Protein AF-A0A4V0YF16-F1 (afdb_monomer)

InterPro domains:
  IPR009845 Protein of unknown function DUF1405 [PF07187] (63-233)
  IPR009845 Protein of unknown function DUF1405 [PTHR40042] (44-236)

Nearest PDB structures (foldseek):
  3ja6-assembly1_I  TM=1.791E-01  e=1.188E+00  Escherichia coli
  3zx6-assembly1_A  TM=1.739E-01  e=5.370E+00  Archaeoglobus fulgidus DSM 4304

pLDDT: mean 89.91, std 16.44, range [30.81, 98.88]

Organism: NCBI:txid2509456

Structure (mmCIF, N/CA/C/O backbone):
data_AF-A0A4V0YF16-F1
#
_entry.id   AF-A0A4V0YF16-F1
#
loop_
_atom_site.group_PDB
_atom_site.id
_atom_site.type_symbol
_atom_site.label_atom_id
_atom_site.label_alt_id
_atom_site.label_comp_id
_atom_site.label_asym_id
_atom_site.label_entity_id
_atom_site.label_seq_id
_atom_site.pdbx_PDB_ins_code
_atom_site.Cartn_x
_atom_site.Cartn_y
_atom_site.Cartn_z
_atom_site.occupancy
_atom_site.B_iso_or_equiv
_atom_site.auth_seq_id
_atom_site.auth_comp_id
_atom_site.auth_asym_id
_atom_site.auth_atom_id
_atom_site.pdbx_PDB_model_num
ATOM 1 N N . MET A 1 1 ? 2.565 -30.567 -91.076 1.00 46.09 1 MET A N 1
ATOM 2 C CA . MET A 1 1 ? 2.795 -30.288 -89.642 1.00 46.09 1 MET A CA 1
ATOM 3 C C . MET A 1 1 ? 1.506 -29.714 -89.074 1.00 46.09 1 MET A C 1
ATOM 5 O O . MET A 1 1 ? 1.202 -28.557 -89.318 1.00 46.09 1 MET A O 1
ATOM 9 N N . LEU A 1 2 ? 0.699 -30.595 -88.478 1.00 34.78 2 LEU A N 1
ATOM 10 C CA . LEU A 1 2 ? -0.625 -30.357 -87.874 1.00 34.78 2 LEU A CA 1
ATOM 11 C C . LEU A 1 2 ? -0.470 -29.534 -86.573 1.00 34.78 2 LEU A C 1
ATOM 13 O O . LEU A 1 2 ? 0.485 -29.779 -85.845 1.00 34.78 2 LEU A O 1
ATOM 17 N N . ALA A 1 3 ? -1.198 -28.423 -86.378 1.00 35.38 3 ALA A N 1
ATOM 18 C CA . ALA A 1 3 ? -2.569 -28.298 -85.825 1.00 35.38 3 ALA A CA 1
ATOM 19 C C . ALA A 1 3 ? -2.656 -28.713 -84.336 1.00 35.38 3 ALA A C 1
ATOM 21 O O . ALA A 1 3 ? -2.127 -29.752 -83.975 1.00 35.38 3 ALA A O 1
ATOM 22 N N . GLY A 1 4 ? -3.298 -28.006 -83.401 1.00 30.81 4 GLY A N 1
ATOM 23 C CA . GLY A 1 4 ? -4.141 -26.806 -83.408 1.00 30.81 4 GLY A CA 1
ATOM 24 C C . GLY A 1 4 ? -4.345 -26.356 -81.945 1.00 30.81 4 GLY A C 1
ATOM 25 O O . GLY A 1 4 ? -4.239 -27.153 -81.020 1.00 30.81 4 GLY A O 1
ATOM 26 N N . PHE A 1 5 ? -4.425 -25.056 -81.665 1.00 43.34 5 PHE A N 1
ATOM 27 C CA . PHE A 1 5 ? -5.676 -24.368 -81.309 1.00 43.34 5 PHE A CA 1
ATOM 28 C C . PHE A 1 5 ? -6.840 -25.287 -80.892 1.00 43.34 5 PHE A C 1
ATOM 30 O O . PHE A 1 5 ? -7.536 -25.825 -81.747 1.00 43.34 5 PHE A O 1
ATOM 37 N N . ILE A 1 6 ? -7.123 -25.353 -79.585 1.00 37.78 6 ILE A N 1
ATOM 38 C CA . ILE A 1 6 ? -8.483 -25.548 -79.069 1.00 37.78 6 ILE A CA 1
ATOM 39 C C . ILE A 1 6 ? -8.713 -24.525 -77.956 1.00 37.78 6 ILE A C 1
ATOM 41 O O . ILE A 1 6 ? -8.083 -24.548 -76.902 1.00 37.78 6 ILE A O 1
ATOM 45 N N . ARG A 1 7 ? -9.632 -23.605 -78.241 1.00 42.47 7 ARG A N 1
ATOM 46 C CA . ARG A 1 7 ? -10.268 -22.682 -77.305 1.00 42.47 7 ARG A CA 1
ATOM 47 C C . ARG A 1 7 ? -11.633 -23.292 -76.970 1.00 42.47 7 ARG A C 1
ATOM 49 O O . ARG A 1 7 ? -12.400 -23.543 -77.891 1.00 42.47 7 ARG A O 1
ATOM 56 N N . CYS A 1 8 ? -11.925 -23.517 -75.692 1.00 34.88 8 CYS A N 1
ATOM 57 C CA . CYS A 1 8 ? -13.273 -23.678 -75.119 1.00 34.88 8 CYS A CA 1
ATOM 58 C C . CYS A 1 8 ? -13.080 -23.645 -73.585 1.00 34.88 8 CYS A C 1
ATOM 60 O O . CYS A 1 8 ? -12.335 -24.467 -73.075 1.00 34.88 8 CYS A O 1
ATOM 62 N N . GLY A 1 9 ? -13.555 -22.709 -72.763 1.00 43.50 9 GLY A N 1
ATOM 63 C CA . GLY A 1 9 ? -14.703 -21.822 -72.890 1.00 43.50 9 GLY A CA 1
ATOM 64 C C . GLY A 1 9 ? -15.903 -22.371 -72.113 1.00 43.50 9 GLY A C 1
ATOM 65 O O . GLY A 1 9 ? -16.849 -22.781 -72.759 1.00 43.50 9 GLY A O 1
ATOM 66 N N . ALA A 1 10 ? -15.860 -22.408 -70.771 1.00 39.44 10 ALA A N 1
ATOM 67 C CA . ALA A 1 10 ? -17.028 -22.370 -69.865 1.00 39.44 10 ALA A CA 1
ATOM 68 C C . ALA A 1 10 ? -16.584 -22.588 -68.406 1.00 39.44 10 ALA A C 1
ATOM 70 O O . ALA A 1 10 ? -15.911 -23.566 -68.102 1.00 39.44 10 ALA A O 1
ATOM 71 N N . GLY A 1 11 ? -16.973 -21.688 -67.501 1.00 40.44 11 GLY A N 1
ATOM 72 C CA . GLY A 1 11 ? -16.667 -21.798 -66.067 1.00 40.44 11 GLY A CA 1
ATOM 73 C C . GLY A 1 11 ? -16.453 -20.472 -65.337 1.00 40.44 11 GLY A C 1
ATOM 74 O O . GLY A 1 11 ? -15.958 -20.467 -64.216 1.00 40.44 11 GLY A O 1
ATOM 75 N N . HIS A 1 12 ? -16.836 -19.345 -65.945 1.00 45.81 12 HIS A N 1
ATOM 76 C CA . HIS A 1 12 ? -16.757 -17.985 -65.395 1.00 45.81 12 HIS A CA 1
ATOM 77 C C . HIS A 1 12 ? -17.788 -17.736 -64.264 1.00 45.81 12 HIS A C 1
ATOM 79 O O . HIS A 1 12 ? -18.494 -16.732 -64.245 1.00 45.81 12 HIS A O 1
ATOM 85 N N . GLN A 1 13 ? -17.909 -18.686 -63.334 1.00 47.47 13 GLN A N 1
ATOM 86 C CA . GLN A 1 13 ? -18.794 -18.623 -62.167 1.00 47.47 13 GLN A CA 1
ATOM 87 C C . GLN A 1 13 ? -18.239 -19.360 -60.934 1.00 47.47 13 GLN A C 1
ATOM 89 O O . GLN A 1 13 ? -18.690 -19.077 -59.826 1.00 47.47 13 GLN A O 1
ATOM 94 N N . LEU A 1 14 ? -17.257 -20.260 -61.094 1.00 48.25 14 LEU A N 1
ATOM 95 C CA . LEU A 1 14 ? -16.637 -20.982 -59.971 1.00 48.25 14 LEU A CA 1
ATOM 96 C C . LEU A 1 14 ? -15.534 -20.173 -59.271 1.00 48.25 14 LEU A C 1
ATOM 98 O O . LEU A 1 14 ? -15.302 -20.365 -58.083 1.00 48.25 14 LEU A O 1
ATOM 102 N N . ASP A 1 15 ? -14.924 -19.224 -59.979 1.00 53.62 15 ASP A N 1
ATOM 103 C CA . ASP A 1 15 ? -13.836 -18.386 -59.462 1.00 53.62 15 ASP A CA 1
ATOM 104 C C . ASP A 1 15 ? -14.354 -17.281 -58.529 1.00 53.62 15 ASP A C 1
ATOM 106 O O . ASP A 1 15 ? -13.915 -17.145 -57.395 1.00 53.62 15 ASP A O 1
ATOM 110 N N . LYS A 1 16 ? -15.436 -16.596 -58.925 1.00 49.28 16 LYS A N 1
ATOM 111 C CA . LYS A 1 16 ? -16.031 -15.510 -58.128 1.00 49.28 16 LYS A CA 1
ATOM 112 C C . LYS A 1 16 ? -16.511 -15.956 -56.750 1.00 49.28 16 LYS A C 1
ATOM 114 O O . LYS A 1 16 ? -16.494 -15.153 -55.831 1.00 49.28 16 LYS A O 1
ATOM 119 N N . ARG A 1 17 ? -16.960 -17.210 -56.591 1.00 54.84 17 ARG A N 1
ATOM 120 C CA . ARG A 1 17 ? -17.333 -17.745 -55.270 1.00 54.84 17 ARG A CA 1
ATOM 121 C C . ARG A 1 17 ? -16.107 -17.991 -54.396 1.00 54.84 17 ARG A C 1
ATOM 123 O O . ARG A 1 17 ? -16.175 -17.682 -53.219 1.00 54.84 17 ARG A O 1
ATOM 130 N N . ALA A 1 18 ? -15.015 -18.517 -54.946 1.00 55.22 18 ALA A N 1
ATOM 131 C CA . ALA A 1 18 ? -13.779 -18.728 -54.194 1.00 55.22 18 ALA A CA 1
ATOM 132 C C . ALA A 1 18 ? -13.104 -17.394 -53.835 1.00 55.22 18 ALA A C 1
ATOM 134 O O . ALA A 1 18 ? -12.662 -17.216 -52.709 1.00 55.22 18 ALA A O 1
ATOM 135 N N . GLU A 1 19 ? -13.106 -16.431 -54.755 1.00 57.50 19 GLU A N 1
ATOM 136 C CA . GLU A 1 19 ? -12.593 -15.076 -54.542 1.00 57.50 19 GLU A CA 1
ATOM 137 C C . GLU A 1 19 ? -13.450 -14.296 -53.527 1.00 57.50 19 GLU A C 1
ATOM 139 O O . GLU A 1 19 ? -12.915 -13.628 -52.644 1.00 57.50 19 GLU A O 1
ATOM 144 N N . PHE A 1 20 ? -14.781 -14.439 -53.586 1.00 55.41 20 PHE A N 1
ATOM 145 C CA . PHE A 1 20 ? -15.712 -13.867 -52.606 1.00 55.41 20 PHE A CA 1
ATOM 146 C C . PHE A 1 20 ? -15.570 -14.513 -51.222 1.00 55.41 20 PHE A C 1
ATOM 148 O O . PHE A 1 20 ? -15.535 -13.806 -50.227 1.00 55.41 20 PHE A O 1
ATOM 155 N N . VAL A 1 21 ? -15.408 -15.839 -51.145 1.00 62.22 21 VAL A N 1
ATOM 156 C CA . VAL A 1 21 ? -15.163 -16.546 -49.876 1.00 62.22 21 VAL A CA 1
ATOM 157 C C . VAL A 1 21 ? -13.796 -16.177 -49.295 1.00 62.22 21 VAL A C 1
ATOM 159 O O . VAL A 1 21 ? -13.710 -15.901 -48.107 1.00 62.22 21 VAL A O 1
ATOM 162 N N . CYS A 1 22 ? -12.739 -16.081 -50.109 1.00 58.03 22 CYS A N 1
ATOM 163 C CA . CYS A 1 22 ? -11.426 -15.612 -49.655 1.00 58.03 22 CYS A CA 1
ATOM 164 C C . CYS A 1 22 ? -11.469 -14.158 -49.170 1.00 58.03 22 CYS A C 1
ATOM 166 O O . CYS A 1 22 ? -10.826 -13.834 -48.177 1.00 58.03 22 CYS A O 1
ATOM 168 N N . THR A 1 23 ? -12.226 -13.282 -49.835 1.00 61.56 23 THR A N 1
ATOM 169 C CA . THR A 1 23 ? -12.367 -11.880 -49.413 1.00 61.56 23 THR A CA 1
ATOM 170 C C . THR A 1 23 ? -13.277 -11.723 -48.198 1.00 61.56 23 THR A C 1
ATOM 172 O O . THR A 1 23 ? -12.973 -10.897 -47.343 1.00 61.56 23 THR A O 1
ATOM 175 N N . GLU A 1 24 ? -14.336 -12.522 -48.045 1.00 60.31 24 GLU A N 1
ATOM 176 C CA . GLU A 1 24 ? -15.114 -12.592 -46.803 1.00 60.31 24 GLU A CA 1
ATOM 177 C C . GLU A 1 24 ? -14.281 -13.160 -45.655 1.00 60.31 24 GLU A C 1
ATOM 179 O O . GLU A 1 24 ? -14.279 -12.564 -44.589 1.00 60.31 24 GLU A O 1
ATOM 184 N N . GLU A 1 25 ? -13.514 -14.238 -45.845 1.00 59.41 25 GLU A N 1
ATOM 185 C CA . GLU A 1 25 ? -12.640 -14.781 -44.798 1.00 59.41 25 GLU A CA 1
ATOM 186 C C . GLU A 1 25 ? -11.493 -13.826 -44.440 1.00 59.41 25 GLU A C 1
ATOM 188 O O . GLU A 1 25 ? -11.164 -13.680 -43.261 1.00 59.41 25 GLU A O 1
ATOM 193 N N . GLU A 1 26 ? -10.907 -13.127 -45.416 1.00 59.75 26 GLU A N 1
ATOM 194 C CA . GLU A 1 26 ? -9.891 -12.098 -45.179 1.00 59.75 26 GLU A CA 1
ATOM 195 C C . GLU A 1 26 ? -10.483 -10.880 -44.455 1.00 59.75 26 GLU A C 1
ATOM 197 O O . GLU A 1 26 ? -9.859 -10.355 -43.529 1.00 59.75 26 GLU A O 1
ATOM 202 N N . ASN A 1 27 ? -11.694 -10.455 -44.819 1.00 57.84 27 ASN A N 1
ATOM 203 C CA . ASN A 1 27 ? -12.392 -9.366 -44.142 1.00 57.84 27 ASN A CA 1
ATOM 204 C C . ASN A 1 27 ? -12.859 -9.777 -42.742 1.00 57.84 27 ASN A C 1
ATOM 206 O O . ASN A 1 27 ? -12.653 -9.008 -41.814 1.00 57.84 27 ASN A O 1
ATOM 210 N N . LEU A 1 28 ? -13.341 -11.005 -42.531 1.00 56.69 28 LEU A N 1
ATOM 211 C CA . LEU A 1 28 ? -13.700 -11.544 -41.213 1.00 56.69 28 LEU A CA 1
ATOM 212 C C . LEU A 1 28 ? -12.456 -11.727 -40.319 1.00 56.69 28 LEU A C 1
ATOM 214 O O . LEU A 1 28 ? -12.511 -11.535 -39.104 1.00 56.69 28 LEU A O 1
ATOM 218 N N . SER A 1 29 ? -11.309 -12.063 -40.919 1.00 56.09 29 SER A N 1
ATOM 219 C CA . SER A 1 29 ? -9.974 -12.112 -40.297 1.00 56.09 29 SER A CA 1
ATOM 220 C C . SER A 1 29 ? -9.449 -10.722 -39.914 1.00 56.09 29 SER A C 1
ATOM 222 O O . SER A 1 29 ? -8.874 -10.547 -38.833 1.00 56.09 29 SER A O 1
ATOM 224 N N . LYS A 1 30 ? -9.658 -9.717 -40.773 1.00 55.78 30 LYS A N 1
ATOM 225 C CA . LYS A 1 30 ? -9.322 -8.309 -40.511 1.00 55.78 30 LYS A CA 1
ATOM 226 C C . LYS A 1 30 ? -10.261 -7.684 -39.477 1.00 55.78 30 LYS A C 1
ATOM 228 O O . LYS A 1 30 ? -9.789 -6.965 -38.601 1.00 55.78 30 LYS A O 1
ATOM 233 N N . GLU A 1 31 ? -11.545 -8.020 -39.508 1.00 54.09 31 GLU A N 1
ATOM 234 C CA . GLU A 1 31 ? -12.580 -7.534 -38.590 1.00 54.09 31 GLU A CA 1
ATOM 235 C C . GLU A 1 31 ? -12.446 -8.164 -37.192 1.00 54.09 31 GLU A C 1
ATOM 237 O O . GLU A 1 31 ? -12.539 -7.468 -36.181 1.00 54.09 31 GLU A O 1
ATOM 242 N N . LYS A 1 32 ? -12.026 -9.437 -37.095 1.00 54.03 32 LYS A N 1
ATOM 243 C CA . LYS A 1 32 ? -11.576 -10.046 -35.824 1.00 54.03 32 LYS A CA 1
ATOM 244 C C . LYS A 1 32 ? -10.339 -9.379 -35.210 1.00 54.03 32 LYS A C 1
ATOM 246 O O . LYS A 1 32 ? -10.012 -9.665 -34.059 1.00 54.03 32 LYS A O 1
ATOM 251 N N . ARG A 1 33 ? -9.645 -8.499 -35.940 1.00 58.88 33 ARG A N 1
ATOM 252 C CA . ARG A 1 33 ? -8.428 -7.800 -35.495 1.00 58.88 33 ARG A CA 1
ATOM 253 C C . ARG A 1 33 ? -8.679 -6.345 -35.074 1.00 58.88 33 ARG A C 1
ATOM 255 O O . ARG A 1 33 ? -7.724 -5.585 -34.949 1.00 58.88 33 ARG A O 1
ATOM 262 N N . ILE A 1 34 ? -9.936 -5.951 -34.852 1.00 67.06 34 ILE A N 1
ATOM 263 C CA . ILE A 1 34 ? -10.291 -4.590 -34.409 1.00 67.06 34 ILE A CA 1
ATOM 264 C C . ILE A 1 34 ? -9.992 -4.384 -32.916 1.00 67.06 34 ILE A C 1
ATOM 266 O O . ILE A 1 34 ? -9.641 -3.280 -32.503 1.00 67.06 34 ILE A O 1
ATOM 270 N N . LEU A 1 35 ? -10.065 -5.443 -32.103 1.00 73.69 35 LEU A N 1
ATOM 271 C CA . LEU A 1 35 ? -9.756 -5.376 -30.676 1.00 73.69 35 LEU A CA 1
ATOM 272 C C . LEU A 1 35 ? -8.444 -6.109 -30.366 1.00 73.69 35 LEU A C 1
ATOM 274 O O . LEU A 1 35 ? -8.255 -7.246 -30.810 1.00 73.69 35 LEU A O 1
ATOM 278 N N . PRO A 1 36 ? -7.526 -5.495 -29.596 1.00 78.62 36 PRO A N 1
ATOM 279 C CA . PRO A 1 36 ? -6.338 -6.194 -29.141 1.00 78.62 36 PRO A CA 1
ATOM 280 C C . PRO A 1 36 ? -6.742 -7.379 -28.244 1.00 78.62 36 PRO A C 1
ATOM 282 O O . PRO A 1 36 ? -7.716 -7.281 -27.493 1.00 78.62 36 PRO A O 1
ATOM 285 N N . PRO A 1 37 ? -6.004 -8.504 -28.277 1.00 86.56 37 PRO A N 1
ATOM 286 C CA . PRO A 1 37 ? -6.289 -9.630 -27.392 1.00 86.56 37 PRO A CA 1
ATOM 287 C C . PRO A 1 37 ? -6.138 -9.201 -25.927 1.00 86.56 37 PRO A C 1
ATOM 289 O O . PRO A 1 37 ? -5.307 -8.351 -25.621 1.00 86.56 37 PRO A O 1
ATOM 292 N N . ILE A 1 38 ? -6.860 -9.831 -24.992 1.00 83.56 38 ILE A N 1
ATOM 293 C CA . ILE A 1 38 ? -6.785 -9.507 -23.547 1.00 83.56 38 ILE A CA 1
ATOM 294 C C . ILE A 1 38 ? -5.335 -9.544 -23.022 1.00 83.56 38 ILE A C 1
ATOM 296 O O . ILE A 1 38 ? -4.937 -8.742 -22.177 1.00 83.56 38 ILE A O 1
ATOM 300 N N . SER A 1 39 ? -4.500 -10.421 -23.588 1.00 87.75 39 SER A N 1
ATOM 301 C CA . SER A 1 39 ? -3.069 -10.518 -23.280 1.00 87.75 39 SER A CA 1
ATOM 302 C C . SER A 1 39 ? -2.277 -9.231 -23.557 1.00 87.75 39 SER A C 1
ATOM 304 O O . SER A 1 39 ? -1.235 -9.013 -22.936 1.00 87.75 39 SER A O 1
ATOM 306 N N . TYR A 1 40 ? -2.769 -8.354 -24.437 1.00 87.44 40 TYR A N 1
ATOM 307 C CA . TYR A 1 40 ? -2.188 -7.042 -24.713 1.00 87.44 40 TYR A CA 1
ATOM 308 C C . TYR A 1 40 ? -2.201 -6.137 -23.477 1.00 87.44 40 TYR A C 1
ATOM 310 O O . TYR A 1 40 ? -1.174 -5.532 -23.165 1.00 87.44 40 TYR A O 1
ATOM 318 N N . PHE A 1 41 ? -3.303 -6.109 -22.720 1.00 87.31 41 PHE A N 1
ATOM 319 C CA . PHE A 1 41 ? -3.419 -5.310 -21.492 1.00 87.31 41 PHE A CA 1
ATOM 320 C C . PHE A 1 41 ? -2.503 -5.824 -20.369 1.00 87.31 41 PHE A C 1
ATOM 322 O O . PHE A 1 41 ? -2.079 -5.066 -19.504 1.00 87.31 41 PHE A O 1
ATOM 329 N N . TRP A 1 42 ? -2.099 -7.098 -20.432 1.00 90.06 42 TRP A N 1
ATOM 330 C CA . TRP A 1 42 ? -1.094 -7.690 -19.540 1.00 90.06 42 TRP A CA 1
ATOM 331 C C . TRP A 1 42 ? 0.348 -7.569 -20.052 1.00 90.06 42 TRP A C 1
ATOM 333 O O . TRP A 1 42 ? 1.299 -8.020 -19.388 1.00 90.06 42 TRP A O 1
ATOM 343 N N . SER A 1 43 ? 0.548 -6.981 -21.231 1.00 91.81 43 SER A N 1
ATOM 344 C CA . SER A 1 43 ? 1.859 -6.882 -21.858 1.00 91.81 43 SER A CA 1
ATOM 345 C C . SER A 1 43 ? 2.742 -5.837 -21.172 1.00 91.81 43 SER A C 1
ATOM 347 O O . SER A 1 43 ? 2.282 -4.839 -20.619 1.00 91.81 43 SER A O 1
ATOM 349 N N . ARG A 1 44 ? 4.062 -6.043 -21.251 1.00 92.62 44 ARG A N 1
ATOM 350 C CA . ARG A 1 44 ? 5.039 -5.044 -20.793 1.00 92.62 44 ARG A CA 1
ATOM 351 C C . ARG A 1 44 ? 4.907 -3.730 -21.571 1.00 92.62 44 ARG A C 1
ATOM 353 O O . ARG A 1 44 ? 5.149 -2.679 -20.994 1.00 92.62 44 ARG A O 1
ATOM 360 N N . HIS A 1 45 ? 4.553 -3.799 -22.856 1.00 92.25 45 HIS A N 1
ATOM 361 C CA . HIS A 1 45 ? 4.438 -2.622 -23.716 1.00 92.25 45 HIS A CA 1
ATOM 362 C C . HIS A 1 45 ? 3.292 -1.707 -23.277 1.00 92.25 45 HIS A C 1
ATOM 364 O O . HIS A 1 45 ? 3.486 -0.499 -23.203 1.00 92.25 45 HIS A O 1
ATOM 370 N N . PHE A 1 46 ? 2.144 -2.286 -22.918 1.00 94.44 46 PHE A N 1
ATOM 371 C CA . PHE A 1 46 ? 1.002 -1.533 -22.409 1.00 94.44 46 PHE A CA 1
ATOM 372 C C . PHE A 1 46 ? 1.274 -0.961 -21.009 1.00 94.44 46 PHE A C 1
ATOM 374 O O . PHE A 1 46 ? 1.195 0.246 -20.810 1.00 94.44 46 PHE A O 1
ATOM 381 N N . LEU A 1 47 ? 1.690 -1.798 -20.052 1.00 95.44 47 LEU A N 1
ATOM 382 C CA . LEU A 1 47 ? 1.827 -1.372 -18.650 1.00 95.44 47 LEU A CA 1
ATOM 383 C C . LEU A 1 47 ? 3.003 -0.428 -18.379 1.00 95.44 47 LEU A C 1
ATOM 385 O O . LEU A 1 47 ? 2.985 0.309 -17.397 1.00 95.44 47 LEU A O 1
ATOM 389 N N . LEU A 1 48 ? 4.040 -0.455 -19.219 1.00 96.12 48 LEU A N 1
ATOM 390 C CA . LEU A 1 48 ? 5.148 0.502 -19.146 1.00 96.12 48 LEU A CA 1
ATOM 391 C C . LEU A 1 48 ? 5.023 1.619 -20.189 1.00 96.12 48 LEU A C 1
ATOM 393 O O . LEU A 1 48 ? 5.974 2.377 -20.390 1.00 96.12 48 LEU A O 1
ATOM 397 N N . ASN A 1 49 ? 3.876 1.735 -20.866 1.00 96.44 49 ASN A N 1
ATOM 398 C CA . ASN A 1 49 ? 3.604 2.882 -21.717 1.00 96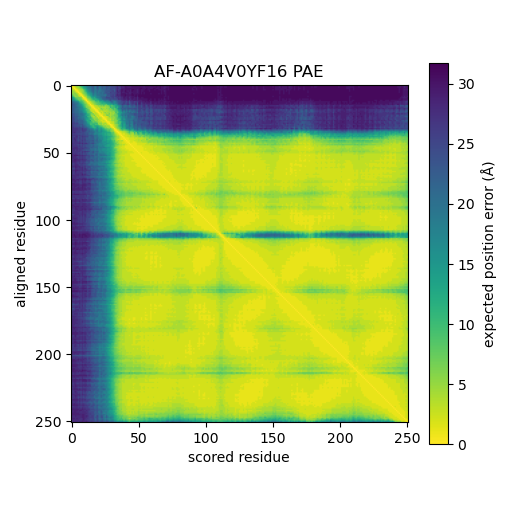.44 49 ASN A CA 1
ATOM 399 C C . ASN A 1 49 ? 3.610 4.158 -20.863 1.00 96.44 49 ASN A C 1
ATOM 401 O O . ASN A 1 49 ? 2.972 4.215 -19.814 1.00 96.44 49 ASN A O 1
ATOM 405 N N . ARG A 1 50 ? 4.317 5.200 -21.317 1.00 96.06 50 ARG A N 1
ATOM 406 C CA . ARG A 1 50 ? 4.482 6.439 -20.538 1.00 96.06 50 ARG A CA 1
ATOM 407 C C . ARG A 1 50 ? 3.154 7.135 -20.237 1.00 96.06 50 ARG A C 1
ATOM 409 O O . ARG A 1 50 ? 2.994 7.636 -19.133 1.00 96.06 50 ARG A O 1
ATOM 416 N N . GLY A 1 51 ? 2.222 7.161 -21.191 1.00 97.25 51 GLY A N 1
ATOM 417 C CA . GLY A 1 51 ? 0.898 7.755 -20.991 1.00 97.25 51 GLY A CA 1
ATOM 418 C C . GLY A 1 51 ? 0.085 6.984 -19.954 1.00 97.25 51 GLY A C 1
ATOM 419 O O . GLY A 1 51 ? -0.503 7.586 -19.062 1.00 97.25 51 GLY A O 1
ATOM 420 N N . PHE A 1 52 ? 0.139 5.650 -20.009 1.00 96.88 52 PHE A N 1
ATOM 421 C CA . PHE A 1 52 ? -0.517 4.799 -19.017 1.00 96.88 52 PHE A CA 1
ATOM 422 C C . PHE A 1 52 ? 0.097 4.952 -17.618 1.00 96.88 52 PHE A C 1
ATOM 424 O O . PHE A 1 52 ? -0.636 5.085 -16.647 1.00 96.88 52 PHE A O 1
ATOM 431 N N . LEU A 1 53 ? 1.429 5.019 -17.505 1.00 97.88 53 LEU A N 1
ATOM 432 C CA . LEU A 1 53 ? 2.104 5.273 -16.226 1.00 97.88 53 LEU A CA 1
ATOM 433 C C . LEU A 1 53 ? 1.748 6.643 -15.635 1.00 97.88 53 LEU A C 1
ATOM 435 O O . LEU A 1 53 ? 1.583 6.744 -14.425 1.00 97.88 53 LEU A O 1
ATOM 439 N N . TRP A 1 54 ? 1.614 7.686 -16.462 1.00 98.31 54 TRP A N 1
ATOM 440 C CA . TRP A 1 54 ? 1.147 8.999 -16.004 1.00 98.31 54 TRP A CA 1
ATOM 441 C C . TRP A 1 54 ? -0.296 8.961 -15.514 1.00 98.31 54 TRP A C 1
ATOM 443 O O . TRP A 1 54 ? -0.581 9.511 -14.455 1.00 98.31 54 TRP A O 1
ATOM 453 N N . LEU A 1 55 ? -1.192 8.297 -16.250 1.00 98.00 55 LEU A N 1
ATOM 454 C CA . LEU A 1 55 ? -2.570 8.096 -15.807 1.00 98.00 55 LEU A CA 1
ATOM 455 C C . LEU A 1 55 ? -2.600 7.382 -14.452 1.00 98.00 55 LEU A C 1
ATOM 457 O O . LEU A 1 55 ? -3.228 7.873 -13.519 1.00 98.00 55 LEU A O 1
ATOM 461 N N . LEU A 1 56 ? -1.870 6.270 -14.332 1.00 97.62 56 LEU A N 1
ATOM 462 C CA . LEU A 1 56 ? -1.796 5.489 -13.102 1.00 97.62 56 LEU A CA 1
ATOM 463 C C . LEU A 1 56 ? -1.244 6.320 -11.939 1.00 97.62 56 LEU A C 1
ATOM 465 O O . LEU A 1 56 ? -1.781 6.254 -10.837 1.00 97.62 56 LEU A O 1
ATOM 469 N N . LEU A 1 57 ? -0.209 7.127 -12.196 1.00 98.50 57 LEU A N 1
ATOM 470 C CA . LEU A 1 57 ? 0.388 8.027 -11.213 1.00 98.50 57 LEU A CA 1
ATOM 471 C C . LEU A 1 57 ? -0.613 9.081 -10.737 1.00 98.50 57 LEU A C 1
ATOM 473 O O . LEU A 1 57 ? -0.715 9.300 -9.538 1.00 98.50 57 LEU A O 1
ATOM 477 N N . LEU A 1 58 ? -1.341 9.731 -11.648 1.00 98.50 58 LEU A N 1
ATOM 478 C CA . LEU A 1 58 ? -2.303 10.779 -11.295 1.00 98.50 58 LEU A CA 1
ATOM 479 C C . LEU A 1 58 ? -3.505 10.217 -10.533 1.00 98.50 58 LEU A C 1
ATOM 481 O O . LEU A 1 58 ? -3.939 10.826 -9.560 1.00 98.50 58 LEU A O 1
ATOM 485 N N . VAL A 1 59 ? -4.012 9.051 -10.942 1.00 98.19 59 VAL A N 1
ATOM 486 C CA . VAL A 1 59 ? -5.111 8.369 -10.245 1.00 98.19 59 VAL A CA 1
ATOM 487 C C . VAL A 1 59 ? -4.674 7.937 -8.848 1.00 98.19 59 VAL A C 1
ATOM 489 O O . VAL A 1 59 ? -5.373 8.239 -7.884 1.00 98.19 59 VAL A O 1
ATOM 492 N N . ASN A 1 60 ? -3.504 7.304 -8.713 1.00 98.44 60 ASN A N 1
ATOM 493 C CA . ASN A 1 60 ? -2.996 6.887 -7.407 1.00 98.44 60 ASN A CA 1
ATOM 494 C C . ASN A 1 60 ? -2.656 8.085 -6.513 1.00 98.44 60 ASN A C 1
ATOM 496 O O . ASN A 1 60 ? -3.035 8.078 -5.351 1.00 98.44 60 ASN A O 1
ATOM 500 N N . LEU A 1 61 ? -2.051 9.149 -7.052 1.00 98.50 61 LEU A N 1
ATOM 501 C CA . LEU A 1 61 ? -1.786 10.382 -6.305 1.00 98.50 61 LEU A CA 1
ATOM 502 C C . LEU A 1 61 ? -3.084 11.048 -5.832 1.00 98.50 61 LEU A C 1
ATOM 504 O O . LEU A 1 61 ? -3.175 11.465 -4.679 1.00 98.50 61 LEU A O 1
ATOM 508 N N . GLY A 1 62 ? -4.096 11.128 -6.700 1.00 98.38 62 GLY A N 1
ATOM 509 C CA . GLY A 1 62 ? -5.421 11.625 -6.333 1.00 98.38 62 GLY A CA 1
ATOM 510 C C . GLY A 1 62 ? -6.069 10.771 -5.244 1.00 98.38 62 GLY A C 1
ATOM 511 O O . GLY A 1 62 ? -6.587 11.315 -4.272 1.00 98.38 62 GLY A O 1
ATOM 512 N N . GLY A 1 63 ? -5.965 9.444 -5.358 1.00 97.81 63 GLY A N 1
ATOM 513 C CA . GLY A 1 63 ? -6.413 8.493 -4.341 1.00 97.81 63 GLY A CA 1
ATOM 514 C C . GLY A 1 63 ? -5.674 8.644 -3.009 1.00 97.81 63 GLY A C 1
ATOM 515 O O . GLY A 1 63 ? -6.314 8.653 -1.965 1.00 97.81 63 GLY A O 1
ATOM 516 N N . THR A 1 64 ? -4.351 8.838 -3.026 1.00 98.31 64 THR A N 1
ATOM 517 C CA . THR A 1 64 ? -3.543 9.143 -1.835 1.00 98.31 64 THR A CA 1
ATOM 518 C C . THR A 1 64 ? -4.037 10.415 -1.152 1.00 98.31 64 THR A C 1
ATOM 520 O O . THR A 1 64 ? -4.309 10.393 0.045 1.00 98.31 64 THR A O 1
ATOM 523 N N . ILE A 1 65 ? -4.192 11.513 -1.899 1.00 98.50 65 ILE A N 1
ATOM 524 C CA . ILE A 1 65 ? -4.651 12.799 -1.352 1.00 98.50 65 ILE A CA 1
ATOM 525 C C . ILE A 1 65 ? -6.055 12.658 -0.760 1.00 98.50 65 ILE A C 1
ATOM 527 O O . ILE A 1 65 ? -6.278 13.050 0.383 1.00 98.50 65 ILE A O 1
ATOM 531 N N . TYR A 1 66 ? -6.988 12.067 -1.511 1.00 97.94 66 TYR A N 1
ATOM 532 C CA . TYR A 1 66 ? -8.347 11.835 -1.030 1.00 97.94 66 TYR A CA 1
ATOM 533 C C . TYR A 1 66 ? -8.367 10.931 0.208 1.00 97.94 66 TYR A C 1
ATOM 535 O O . TYR A 1 66 ? -9.115 11.194 1.141 1.00 97.94 66 TYR A O 1
ATOM 543 N N . GLY A 1 67 ? -7.501 9.919 0.259 1.00 97.50 67 GLY A N 1
ATOM 544 C CA . GLY A 1 67 ? -7.331 9.061 1.424 1.00 97.50 67 GLY A CA 1
ATOM 545 C C . GLY A 1 67 ? -6.876 9.832 2.667 1.00 97.50 67 GLY A C 1
ATOM 546 O O . GLY A 1 67 ? -7.451 9.654 3.733 1.00 97.50 67 GLY A O 1
ATOM 547 N N . TYR A 1 68 ? -5.901 10.737 2.553 1.00 97.75 68 TYR A N 1
ATOM 548 C CA . TYR A 1 68 ? -5.518 11.586 3.690 1.00 97.75 68 TYR A CA 1
ATOM 549 C C . TYR A 1 68 ? -6.658 12.509 4.139 1.00 97.75 68 TYR A C 1
ATOM 551 O O . TYR A 1 68 ? -6.831 12.713 5.336 1.00 97.75 68 TYR A O 1
ATOM 559 N N . ILE A 1 69 ? -7.463 13.022 3.202 1.00 97.75 69 ILE A N 1
ATOM 560 C CA . ILE A 1 69 ? -8.669 13.803 3.525 1.00 97.75 69 ILE A CA 1
ATOM 561 C C . ILE A 1 69 ? -9.700 12.928 4.253 1.00 97.75 69 ILE A C 1
ATOM 563 O O . ILE A 1 69 ? -10.289 13.375 5.232 1.00 97.75 69 ILE A O 1
ATOM 567 N N . TRP A 1 70 ? -9.884 11.677 3.820 1.00 96.69 70 TRP A N 1
ATOM 568 C CA . TRP A 1 70 ? -10.783 10.709 4.457 1.00 96.69 70 TRP A CA 1
ATOM 569 C C . TRP A 1 70 ? -10.412 10.455 5.923 1.00 96.69 70 TRP A C 1
ATOM 571 O O . TRP A 1 70 ? -11.284 10.418 6.785 1.00 96.69 70 TRP A O 1
ATOM 581 N N . TYR A 1 71 ? -9.114 10.348 6.216 1.00 97.31 71 TYR A N 1
ATOM 582 C CA . TYR A 1 71 ? -8.591 10.191 7.576 1.00 97.31 71 TYR A CA 1
ATOM 583 C C . TYR A 1 71 ? -8.509 11.507 8.369 1.00 97.31 71 TYR A C 1
ATOM 585 O O . TYR A 1 71 ? -8.079 11.479 9.519 1.00 97.31 71 TYR A O 1
ATOM 593 N N . GLY A 1 72 ? -8.912 12.650 7.802 1.00 97.19 72 GLY A N 1
ATOM 594 C CA . GLY A 1 72 ? -8.712 13.978 8.396 1.00 97.19 72 GLY A CA 1
ATOM 595 C C . GLY A 1 72 ? -9.200 14.087 9.842 1.00 97.19 72 GLY A C 1
ATOM 596 O O . GLY A 1 72 ? -8.417 14.444 10.718 1.00 97.19 72 GLY A O 1
ATOM 597 N N . ASN A 1 73 ? -10.444 13.678 10.106 1.00 97.25 73 ASN A N 1
ATOM 598 C CA . ASN A 1 73 ? -11.023 13.718 11.455 1.00 97.25 73 ASN A CA 1
ATOM 599 C C . ASN A 1 73 ? -10.286 12.788 12.433 1.00 97.25 73 ASN A C 1
ATOM 601 O O . ASN A 1 73 ? -10.094 13.133 13.595 1.00 97.25 73 ASN A O 1
ATOM 605 N N . GLN A 1 74 ? -9.855 11.609 11.973 1.00 97.25 74 GLN A N 1
ATOM 606 C CA . GLN A 1 74 ? -9.118 10.663 12.813 1.00 97.25 74 GLN A CA 1
ATOM 607 C C . GLN A 1 74 ? -7.704 11.178 13.123 1.00 97.25 74 GLN A C 1
ATOM 609 O O . GLN A 1 74 ? -7.202 10.991 14.231 1.00 97.25 74 GLN A O 1
ATOM 614 N N . LEU A 1 75 ? -7.063 11.851 12.165 1.00 97.12 75 LEU A N 1
ATOM 615 C CA . LEU A 1 75 ? -5.758 12.484 12.353 1.00 97.12 75 LEU A CA 1
ATOM 616 C C . LEU A 1 75 ? -5.833 13.661 13.328 1.00 97.12 75 LEU A C 1
ATOM 618 O O . LEU A 1 75 ? -4.954 13.780 14.174 1.00 97.12 75 LEU A O 1
ATOM 622 N N . GLU A 1 76 ? -6.870 14.494 13.231 1.00 97.31 76 GLU A N 1
ATOM 623 C CA . GLU A 1 76 ? -7.125 15.594 14.170 1.00 97.31 76 GLU A CA 1
ATOM 624 C C . GLU A 1 76 ? -7.361 15.059 15.586 1.00 97.31 76 GLU A C 1
ATOM 626 O O . GLU A 1 76 ? -6.640 15.433 16.505 1.00 97.31 76 GLU A O 1
ATOM 631 N N . PHE A 1 77 ? -8.248 14.070 15.735 1.00 96.81 77 PHE A N 1
ATOM 632 C CA . PHE A 1 77 ? -8.473 13.391 17.011 1.00 96.81 77 PHE A CA 1
ATOM 633 C C . PHE A 1 77 ? -7.175 12.819 17.608 1.00 96.81 77 PHE A C 1
ATOM 635 O O . PHE A 1 77 ? -6.860 13.051 18.770 1.00 96.81 77 PHE A O 1
ATOM 642 N N . THR A 1 78 ? -6.372 12.115 16.804 1.00 95.94 78 THR A N 1
ATOM 643 C CA . THR A 1 78 ? -5.094 11.542 17.267 1.00 95.94 78 THR A CA 1
ATOM 644 C C . THR A 1 78 ? -4.089 12.631 17.655 1.00 95.94 78 THR A C 1
ATOM 646 O O . THR A 1 78 ? -3.293 12.441 18.570 1.00 95.94 78 THR A O 1
ATOM 649 N N . LEU A 1 79 ? -4.085 13.770 16.958 1.00 95.88 79 LEU A N 1
ATOM 650 C CA . LEU A 1 79 ? -3.198 14.892 17.263 1.00 95.88 79 LEU A CA 1
ATOM 651 C C . LEU A 1 79 ? -3.529 15.524 18.624 1.00 95.88 79 LEU A C 1
ATOM 653 O O . LEU A 1 79 ? -2.616 15.983 19.311 1.00 95.88 79 LEU A O 1
ATOM 657 N N . GLU A 1 80 ? -4.810 15.553 18.987 1.00 96.69 80 GLU A N 1
ATOM 658 C CA . GLU A 1 80 ? -5.310 16.144 20.230 1.00 96.69 80 GLU A CA 1
ATOM 659 C C . GLU A 1 80 ? -5.186 15.189 21.425 1.00 96.69 80 GLU A C 1
ATOM 661 O O . GLU A 1 80 ? -4.729 15.597 22.493 1.00 96.69 80 GLU A O 1
ATOM 666 N N . GLU A 1 81 ? -5.532 13.913 21.236 1.00 95.56 81 GLU A N 1
ATOM 667 C CA . GLU A 1 81 ? -5.714 12.954 22.334 1.00 95.56 81 GLU A CA 1
ATOM 668 C C . GLU A 1 81 ? -4.534 11.983 22.521 1.00 95.56 81 GLU A C 1
ATOM 670 O O . GLU A 1 81 ? -4.392 11.358 23.578 1.00 95.56 81 GLU A O 1
ATOM 675 N N . ASN A 1 82 ? -3.644 11.854 21.529 1.00 95.19 82 ASN A N 1
ATOM 676 C CA . ASN A 1 82 ? -2.598 10.832 21.523 1.00 95.19 82 ASN A CA 1
ATOM 677 C C . ASN A 1 82 ? -1.182 11.420 21.354 1.00 95.19 82 ASN A C 1
ATOM 679 O O . ASN A 1 82 ? -0.980 12.527 20.852 1.00 95.19 82 ASN A O 1
ATOM 683 N N . PRO A 1 83 ? -0.128 10.672 21.739 1.00 95.75 83 PRO A N 1
ATOM 684 C CA . PRO A 1 83 ? 1.245 11.076 21.463 1.00 95.75 83 PRO A CA 1
ATOM 685 C C . PRO A 1 83 ? 1.520 11.249 19.960 1.00 95.75 83 PRO A C 1
ATOM 687 O O . PRO A 1 83 ? 1.243 10.349 19.168 1.00 95.75 83 PRO A O 1
ATOM 690 N N . LEU A 1 84 ? 2.199 12.341 19.583 1.00 95.62 84 LEU A N 1
ATOM 691 C CA . LEU A 1 84 ? 2.480 12.722 18.184 1.00 95.62 84 LEU A CA 1
ATOM 692 C C . LEU A 1 84 ? 3.076 11.613 17.303 1.00 95.62 84 LEU A C 1
ATOM 694 O O . LEU A 1 84 ? 2.863 11.600 16.093 1.00 95.62 84 LEU A O 1
ATOM 698 N N . TRP A 1 85 ? 3.839 10.684 17.882 1.00 95.94 85 TRP A N 1
ATOM 699 C CA . TRP A 1 85 ? 4.449 9.591 17.124 1.00 95.94 85 TRP A CA 1
ATOM 700 C C . TRP A 1 85 ? 3.412 8.621 16.531 1.00 95.94 85 TRP A C 1
ATOM 702 O O . TRP A 1 85 ? 3.717 7.953 15.543 1.00 95.94 85 TRP A O 1
ATOM 712 N N . GLN A 1 86 ? 2.195 8.559 17.087 1.00 95.81 86 GLN A N 1
ATOM 713 C CA . GLN A 1 86 ? 1.123 7.681 16.607 1.00 95.81 86 GLN A CA 1
ATOM 714 C C . GLN A 1 86 ? 0.553 8.127 15.257 1.00 95.81 86 GLN A C 1
ATOM 716 O O . GLN A 1 86 ? 0.094 7.286 14.490 1.00 95.81 86 GLN A O 1
ATOM 721 N N . LEU A 1 87 ? 0.679 9.411 14.898 1.00 95.12 87 LEU A N 1
ATOM 722 C CA . LEU A 1 87 ? 0.176 9.954 13.629 1.00 95.12 87 LEU A CA 1
ATOM 723 C C . LEU A 1 87 ? 0.740 9.251 12.389 1.00 95.12 87 LEU A C 1
ATOM 725 O O . LEU A 1 87 ? 0.092 9.229 11.349 1.00 95.12 87 LEU A O 1
ATOM 729 N N . VAL A 1 88 ? 1.936 8.665 12.483 1.00 95.56 88 VAL A N 1
ATOM 730 C CA . VAL A 1 88 ? 2.554 7.932 11.365 1.00 95.56 88 VAL A CA 1
ATOM 731 C C . VAL A 1 88 ? 1.840 6.601 11.088 1.00 95.56 88 VAL A C 1
ATOM 733 O O . VAL A 1 88 ? 1.943 6.077 9.981 1.00 95.56 88 VAL A O 1
ATOM 736 N N . PHE A 1 89 ? 1.115 6.057 12.068 1.00 96.12 89 PHE A N 1
ATOM 737 C CA . PHE A 1 89 ? 0.427 4.769 11.966 1.00 96.12 89 PHE A CA 1
ATOM 738 C C . PHE A 1 89 ? -1.046 4.900 11.571 1.00 96.12 89 PHE A C 1
ATOM 740 O O . PHE A 1 89 ? -1.586 3.956 11.022 1.00 96.12 89 PHE A O 1
ATOM 747 N N . VAL A 1 90 ? -1.661 6.069 11.767 1.00 95.94 90 VAL A N 1
ATOM 748 C CA . VAL A 1 90 ? -3.095 6.284 11.507 1.00 95.94 90 VAL A CA 1
ATOM 749 C C . VAL A 1 90 ? -3.488 6.192 10.023 1.00 95.94 90 VAL A C 1
ATOM 751 O O . VAL A 1 90 ? -4.452 5.497 9.711 1.00 95.94 90 VAL A O 1
ATOM 754 N N . PRO A 1 91 ? -2.816 6.875 9.071 1.00 95.06 91 PRO A N 1
ATOM 755 C CA . PRO A 1 91 ? -3.274 6.910 7.686 1.00 95.06 91 PRO A CA 1
ATOM 756 C C . PRO A 1 91 ? -2.783 5.675 6.922 1.00 95.06 91 PRO A C 1
ATOM 758 O O . PRO A 1 91 ? -1.940 5.779 6.029 1.00 95.06 91 PRO A O 1
ATOM 761 N N . ASP A 1 92 ? -3.335 4.511 7.256 1.00 94.44 92 ASP A N 1
ATOM 762 C CA . ASP A 1 92 ? -2.994 3.191 6.719 1.00 94.44 92 ASP A CA 1
ATOM 763 C C . ASP A 1 92 ? -2.987 3.114 5.179 1.00 94.44 92 ASP A C 1
ATOM 765 O O . ASP A 1 92 ? -1.932 3.166 4.531 1.00 94.44 92 ASP A O 1
ATOM 769 N N . SER A 1 93 ? -4.169 2.995 4.557 1.00 95.75 93 SER A N 1
ATOM 770 C CA . SER A 1 93 ? -4.291 2.842 3.104 1.00 95.75 93 SER A CA 1
ATOM 771 C C . SER A 1 93 ? -3.800 4.061 2.302 1.00 95.75 93 SER A C 1
ATOM 773 O O . SER A 1 93 ? -3.207 3.838 1.239 1.00 95.75 93 SER A O 1
ATOM 775 N N . PRO A 1 94 ? -3.905 5.323 2.785 1.00 97.62 94 PRO A N 1
ATOM 776 C CA . PRO A 1 94 ? -3.262 6.462 2.128 1.00 97.62 94 PRO A CA 1
ATOM 777 C C . PRO A 1 94 ? -1.733 6.336 2.084 1.00 97.62 94 PRO A C 1
ATOM 779 O O . PRO A 1 94 ? -1.114 6.637 1.063 1.00 97.62 94 PRO A O 1
ATOM 782 N N . THR A 1 95 ? -1.105 5.833 3.150 1.00 97.25 95 THR A N 1
ATOM 783 C CA . THR A 1 95 ? 0.351 5.615 3.185 1.00 97.25 95 THR A CA 1
ATOM 784 C C . THR A 1 95 ? 0.762 4.457 2.270 1.00 97.25 95 THR A C 1
ATOM 786 O O . THR A 1 95 ? 1.784 4.531 1.583 1.00 97.25 95 THR A O 1
ATOM 789 N N . ALA A 1 96 ? -0.057 3.405 2.181 1.00 98.12 96 ALA A N 1
ATOM 790 C CA . ALA A 1 96 ? 0.154 2.313 1.232 1.00 98.12 96 ALA A CA 1
ATOM 791 C C . ALA A 1 96 ? 0.143 2.801 -0.228 1.00 98.12 96 ALA A C 1
ATOM 793 O O . ALA A 1 96 ? 1.080 2.516 -0.987 1.00 98.12 96 ALA A O 1
ATOM 794 N N . SER A 1 97 ? -0.871 3.588 -0.605 1.00 97.88 97 SER A N 1
ATOM 795 C CA . SER A 1 97 ? -0.976 4.149 -1.955 1.00 97.88 97 SER A CA 1
ATOM 796 C C . SER A 1 97 ? 0.106 5.194 -2.235 1.00 97.88 97 SER A C 1
ATOM 798 O O . SER A 1 97 ? 0.596 5.271 -3.363 1.00 97.88 97 SER A O 1
ATOM 800 N N . LEU A 1 98 ? 0.582 5.928 -1.222 1.00 98.50 98 LEU A N 1
ATOM 801 C CA . LEU A 1 98 ? 1.738 6.818 -1.351 1.00 98.50 98 LEU A CA 1
ATOM 802 C C . LEU A 1 98 ? 2.998 6.041 -1.757 1.00 98.50 98 LEU A C 1
ATOM 804 O O . LEU A 1 98 ? 3.677 6.426 -2.712 1.00 98.50 98 LEU A O 1
ATOM 808 N N . PHE A 1 99 ? 3.310 4.922 -1.096 1.00 98.62 99 PHE A N 1
ATOM 809 C CA . PHE A 1 99 ? 4.466 4.101 -1.474 1.00 98.62 99 PHE A CA 1
ATOM 810 C C . PHE A 1 99 ? 4.353 3.561 -2.903 1.00 98.62 99 PHE A C 1
ATOM 812 O O . PHE A 1 99 ? 5.349 3.527 -3.639 1.00 98.62 99 PHE A O 1
ATOM 819 N N . PHE A 1 100 ? 3.152 3.168 -3.3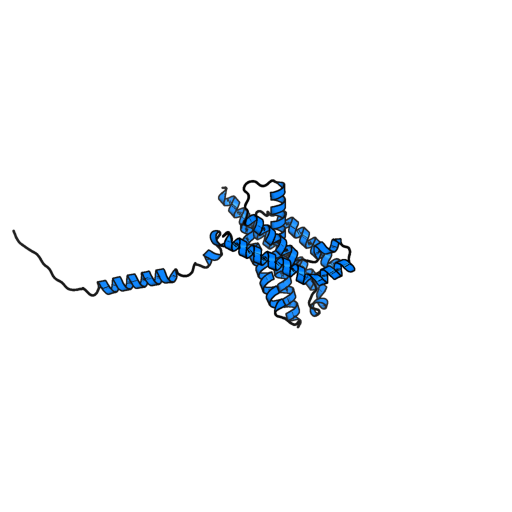32 1.00 98.56 100 PHE A N 1
ATOM 820 C CA . PHE A 1 100 ? 2.936 2.741 -4.711 1.00 98.56 100 PHE A CA 1
ATOM 821 C C . PHE A 1 100 ? 3.080 3.904 -5.702 1.00 98.56 100 PHE A C 1
ATOM 823 O O . PHE A 1 100 ? 3.794 3.772 -6.696 1.00 98.56 100 PHE A O 1
ATOM 830 N N . THR A 1 101 ? 2.532 5.077 -5.387 1.00 98.56 101 THR A N 1
ATOM 831 C CA . THR A 1 101 ? 2.696 6.315 -6.166 1.00 98.56 101 THR A CA 1
ATOM 832 C C . THR A 1 101 ? 4.176 6.659 -6.356 1.00 98.56 101 THR A C 1
ATOM 834 O O . THR A 1 101 ? 4.629 6.888 -7.479 1.00 98.56 101 THR A O 1
ATOM 837 N N . LEU A 1 102 ? 4.980 6.597 -5.290 1.00 98.31 102 LEU A N 1
ATOM 838 C CA . LEU A 1 102 ? 6.434 6.782 -5.367 1.00 98.31 102 LEU A CA 1
ATOM 839 C C . LEU A 1 102 ? 7.112 5.698 -6.224 1.00 98.31 102 LEU A C 1
ATOM 841 O O . LEU A 1 102 ? 8.031 5.987 -6.994 1.00 98.31 102 LEU A O 1
ATOM 845 N N . SER A 1 103 ? 6.632 4.455 -6.150 1.00 98.06 103 SER A N 1
ATOM 846 C CA . SER A 1 103 ? 7.106 3.356 -7.000 1.00 98.06 103 SER A CA 1
ATOM 847 C C . SER A 1 103 ? 6.855 3.624 -8.490 1.00 98.06 103 SER A C 1
ATOM 849 O O . SER A 1 103 ? 7.711 3.311 -9.323 1.00 98.06 103 SER A O 1
ATOM 851 N N . LEU A 1 104 ? 5.736 4.266 -8.842 1.00 98.06 104 LEU A N 1
ATOM 852 C CA . LEU A 1 104 ? 5.430 4.662 -10.221 1.00 98.06 104 LEU A CA 1
ATOM 853 C C . LEU A 1 104 ? 6.376 5.742 -10.744 1.00 98.06 104 LEU A C 1
ATOM 855 O O . LEU A 1 104 ? 6.802 5.658 -11.897 1.00 98.06 104 LEU A O 1
ATOM 859 N N . ILE A 1 105 ? 6.799 6.693 -9.905 1.00 97.25 105 ILE A N 1
ATOM 860 C CA . ILE A 1 105 ? 7.807 7.699 -10.284 1.00 97.25 105 ILE A CA 1
ATOM 861 C C . ILE A 1 105 ? 9.108 7.010 -10.723 1.00 97.25 105 ILE A C 1
ATOM 863 O O . ILE A 1 105 ? 9.678 7.349 -11.764 1.00 97.25 105 ILE A O 1
ATOM 867 N N . TYR A 1 106 ? 9.547 5.978 -9.997 1.00 95.56 106 TYR A N 1
ATOM 868 C CA . TYR A 1 106 ? 10.734 5.200 -10.363 1.00 95.56 106 TYR A CA 1
ATOM 869 C C . TYR A 1 106 ? 10.582 4.370 -11.648 1.00 95.56 106 TYR A C 1
ATOM 871 O O . TYR A 1 106 ? 11.591 3.993 -12.259 1.00 95.56 106 TYR A O 1
ATOM 879 N N . LEU A 1 107 ? 9.352 4.030 -12.039 1.00 95.44 107 LEU A N 1
ATOM 880 C CA . LEU A 1 107 ? 9.054 3.363 -13.309 1.00 95.44 107 LEU A CA 1
ATOM 881 C C . LEU A 1 107 ? 8.962 4.357 -14.470 1.00 95.44 107 LEU A C 1
ATOM 883 O O . LEU A 1 107 ? 9.358 4.022 -15.586 1.00 95.44 107 LEU A O 1
ATOM 887 N N . LEU A 1 108 ? 8.489 5.576 -14.207 1.00 95.50 108 LEU A N 1
ATOM 888 C CA . LEU A 1 108 ? 8.380 6.657 -15.183 1.00 95.50 108 LEU A CA 1
ATOM 889 C C . LEU A 1 108 ? 9.753 7.254 -15.543 1.00 95.50 108 LEU A C 1
ATOM 891 O O . LEU A 1 108 ? 9.996 7.600 -16.706 1.00 95.50 108 LEU A O 1
ATOM 895 N N . TYR A 1 109 ? 10.654 7.328 -14.559 1.00 92.81 109 TYR A N 1
ATOM 896 C CA . TYR A 1 109 ? 12.023 7.830 -14.698 1.00 92.81 109 TYR A CA 1
ATOM 897 C C . TYR A 1 109 ? 13.054 6.758 -14.312 1.00 92.81 109 TYR A C 1
ATOM 899 O O . TYR A 1 109 ? 13.717 6.856 -13.274 1.00 92.81 109 TYR A O 1
ATOM 907 N N . PRO A 1 110 ? 13.213 5.702 -15.131 1.00 84.88 110 PRO A N 1
ATOM 908 C CA . PRO A 1 110 ? 14.215 4.680 -14.878 1.00 84.88 110 PRO A CA 1
ATOM 909 C C . PRO A 1 110 ? 15.616 5.268 -15.101 1.00 84.88 110 PRO A C 1
ATOM 911 O O . PRO A 1 110 ? 16.053 5.434 -16.236 1.00 84.88 110 PRO A O 1
ATOM 914 N N . SER A 1 111 ? 16.331 5.588 -14.020 1.00 78.69 111 SER A N 1
ATOM 915 C CA . SER A 1 111 ? 17.730 6.027 -14.112 1.00 78.69 111 SER A CA 1
ATOM 916 C C . SER A 1 111 ? 18.679 4.835 -14.270 1.00 78.69 111 SER A C 1
ATOM 918 O O . SER A 1 111 ? 18.571 3.846 -13.540 1.00 78.69 111 SER A O 1
ATOM 920 N N . ALA A 1 112 ? 19.632 4.948 -15.201 1.00 71.44 112 ALA A N 1
ATOM 921 C CA . ALA A 1 112 ? 20.709 3.975 -15.398 1.00 71.44 112 ALA A CA 1
ATOM 922 C C . ALA A 1 112 ? 21.825 4.100 -14.343 1.00 71.44 112 ALA A C 1
ATOM 924 O O . ALA A 1 112 ? 22.492 3.114 -14.039 1.00 71.44 112 ALA A O 1
ATOM 925 N N . ALA A 1 113 ? 21.999 5.291 -13.761 1.00 75.81 113 ALA A N 1
ATOM 926 C CA . ALA A 1 113 ? 22.986 5.576 -12.726 1.00 75.81 113 ALA A CA 1
ATOM 927 C C . ALA A 1 113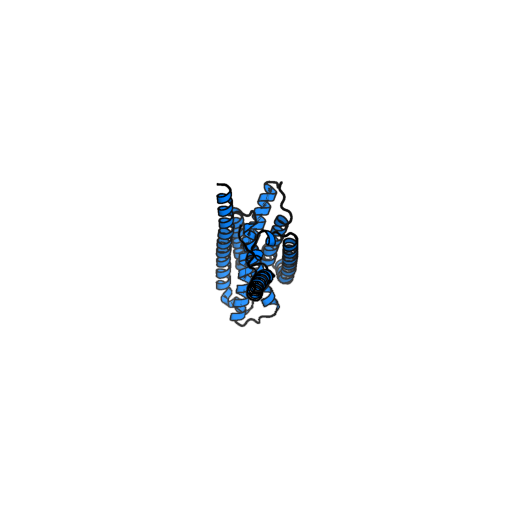 ? 22.263 6.038 -11.454 1.00 75.81 113 ALA A C 1
ATOM 929 O O . ALA A 1 113 ? 21.775 7.164 -11.359 1.00 75.81 113 ALA A O 1
ATOM 930 N N . VAL A 1 114 ? 22.159 5.141 -10.477 1.00 85.12 114 VAL A N 1
ATOM 931 C CA . VAL A 1 114 ? 21.594 5.410 -9.148 1.00 85.12 114 VAL A CA 1
ATOM 932 C C . VAL A 1 114 ? 22.619 5.018 -8.101 1.00 85.12 114 VAL A C 1
ATOM 934 O O . VAL A 1 114 ? 23.236 3.957 -8.201 1.00 85.12 114 VAL A O 1
ATOM 937 N N . SER A 1 115 ? 22.800 5.867 -7.089 1.00 92.69 115 SER A N 1
ATOM 938 C CA . SER A 1 115 ? 23.672 5.541 -5.963 1.00 92.69 115 SER A CA 1
ATOM 939 C C . SER A 1 115 ? 23.151 4.296 -5.221 1.00 92.69 115 SER A C 1
ATOM 941 O O . SER A 1 115 ? 21.939 4.039 -5.222 1.00 92.69 115 SER A O 1
ATOM 943 N N . PRO A 1 116 ? 24.025 3.524 -4.546 1.00 93.56 116 PRO A N 1
ATOM 944 C CA . PRO A 1 116 ? 23.600 2.366 -3.757 1.00 93.56 116 PRO A CA 1
ATOM 945 C C . PRO A 1 116 ? 22.523 2.709 -2.719 1.00 93.56 116 PRO A C 1
ATOM 947 O O . PRO A 1 116 ? 21.581 1.939 -2.532 1.00 93.56 116 PRO A O 1
ATOM 950 N N . LEU A 1 117 ? 22.618 3.895 -2.107 1.00 94.81 117 LEU A N 1
ATOM 951 C CA . LEU A 1 117 ? 21.631 4.400 -1.154 1.00 94.81 117 LEU A CA 1
ATOM 952 C C . LEU A 1 117 ? 20.269 4.651 -1.816 1.00 94.81 117 LEU A C 1
ATOM 954 O O . LEU A 1 117 ? 19.254 4.170 -1.320 1.00 94.81 117 LEU A O 1
ATOM 958 N N . ALA A 1 118 ? 20.235 5.337 -2.963 1.00 94.00 118 ALA A N 1
ATOM 959 C CA . ALA A 1 118 ? 18.987 5.593 -3.686 1.00 94.00 118 ALA A CA 1
ATOM 960 C C . ALA A 1 118 ? 18.310 4.288 -4.138 1.00 94.00 118 ALA A C 1
ATOM 962 O O . ALA A 1 118 ? 17.087 4.163 -4.080 1.00 94.00 118 ALA A O 1
ATOM 963 N N . LEU A 1 119 ? 19.099 3.286 -4.542 1.00 95.12 119 LEU A N 1
ATOM 964 C CA . LEU A 1 119 ? 18.579 1.963 -4.879 1.00 95.12 119 LEU A CA 1
ATOM 965 C C . LEU A 1 119 ? 18.016 1.232 -3.651 1.00 95.12 119 LEU A C 1
ATOM 967 O O . LEU A 1 119 ? 16.988 0.566 -3.770 1.00 95.12 119 LEU A O 1
ATOM 971 N N . ALA A 1 120 ? 18.669 1.333 -2.490 1.00 96.25 120 ALA A N 1
ATOM 972 C CA . ALA A 1 120 ? 18.172 0.746 -1.247 1.00 96.25 120 ALA A CA 1
ATOM 973 C C . ALA A 1 120 ? 16.839 1.382 -0.818 1.00 96.25 120 ALA A C 1
ATOM 975 O O . ALA A 1 120 ? 15.888 0.653 -0.541 1.00 96.25 120 ALA A O 1
ATOM 976 N N . ILE A 1 121 ? 16.742 2.715 -0.869 1.00 96.94 121 ILE A N 1
ATOM 977 C CA . ILE A 1 121 ? 15.508 3.465 -0.585 1.00 96.94 121 ILE A CA 1
ATOM 978 C C . ILE A 1 121 ? 14.394 3.053 -1.549 1.00 96.94 121 ILE A C 1
ATOM 980 O O . ILE A 1 121 ? 13.308 2.690 -1.110 1.00 96.94 121 ILE A O 1
ATOM 984 N N . ARG A 1 122 ? 14.675 3.016 -2.858 1.00 97.00 122 ARG A N 1
ATOM 985 C CA . ARG A 1 122 ? 13.710 2.554 -3.864 1.00 97.00 122 ARG A CA 1
ATOM 986 C C . ARG A 1 122 ? 13.188 1.155 -3.547 1.00 97.00 122 ARG A C 1
ATOM 988 O O . ARG A 1 122 ? 11.984 0.933 -3.580 1.00 97.00 122 ARG A O 1
ATOM 995 N N . LYS A 1 123 ? 14.087 0.209 -3.255 1.00 97.81 123 LYS A N 1
ATOM 996 C CA . LYS A 1 123 ? 13.706 -1.171 -2.926 1.00 97.81 123 LYS A CA 1
ATOM 997 C C . LYS A 1 123 ? 12.817 -1.224 -1.690 1.00 97.81 123 LYS A C 1
ATOM 999 O O . LYS A 1 123 ? 11.879 -2.011 -1.690 1.00 97.81 123 LYS A O 1
ATOM 1004 N N . LEU A 1 124 ? 13.119 -0.420 -0.669 1.00 98.50 124 LEU A N 1
ATOM 1005 C CA . LEU A 1 124 ? 12.324 -0.327 0.551 1.00 98.50 124 LEU A CA 1
ATOM 1006 C C . LEU A 1 124 ? 10.925 0.232 0.267 1.00 98.50 124 LEU A C 1
ATOM 1008 O O . LEU A 1 124 ? 9.952 -0.403 0.652 1.00 98.50 124 LEU A O 1
ATOM 1012 N N . ILE A 1 125 ? 10.828 1.350 -0.462 1.00 98.62 125 ILE A N 1
ATOM 1013 C CA . ILE A 1 125 ? 9.551 1.955 -0.877 1.00 98.62 125 ILE A CA 1
ATOM 1014 C C . ILE A 1 125 ? 8.710 0.951 -1.666 1.00 98.62 125 ILE A C 1
ATOM 1016 O O . ILE A 1 125 ? 7.548 0.742 -1.349 1.00 98.62 125 ILE A O 1
ATOM 1020 N N . GLU A 1 126 ? 9.298 0.286 -2.660 1.00 98.62 126 GLU A N 1
ATOM 1021 C CA . GLU A 1 126 ? 8.599 -0.727 -3.457 1.00 98.62 126 GLU A CA 1
ATOM 1022 C C . GLU A 1 126 ? 8.190 -1.945 -2.601 1.00 98.62 126 GLU A C 1
ATOM 1024 O O . GLU A 1 126 ? 7.128 -2.522 -2.814 1.00 98.62 126 GLU A O 1
ATOM 1029 N N . GLY A 1 127 ? 9.007 -2.341 -1.617 1.00 98.69 127 GLY A N 1
ATOM 1030 C CA . GLY A 1 127 ? 8.686 -3.425 -0.683 1.00 98.69 127 GLY A CA 1
ATOM 1031 C C . GLY A 1 127 ? 7.502 -3.087 0.223 1.00 98.69 127 GLY A C 1
ATOM 1032 O O . GLY A 1 127 ? 6.590 -3.902 0.346 1.00 98.69 127 GLY A O 1
ATOM 1033 N N . LEU A 1 128 ? 7.496 -1.875 0.788 1.00 98.75 128 LEU A N 1
ATOM 1034 C CA . LEU A 1 128 ? 6.386 -1.317 1.562 1.00 98.75 128 LEU A CA 1
ATOM 1035 C C . LEU A 1 128 ? 5.125 -1.184 0.705 1.00 98.75 128 LEU A C 1
ATOM 1037 O O . LEU A 1 128 ? 4.061 -1.627 1.124 1.00 98.75 128 LEU A O 1
ATOM 1041 N N . ALA A 1 129 ? 5.251 -0.668 -0.522 1.00 98.75 129 ALA A N 1
ATOM 1042 C CA . ALA A 1 129 ? 4.142 -0.562 -1.464 1.00 98.75 129 ALA A CA 1
ATOM 1043 C C . ALA A 1 129 ? 3.455 -1.915 -1.656 1.00 98.75 129 ALA A C 1
ATOM 1045 O O . ALA A 1 129 ? 2.237 -1.992 -1.524 1.00 98.75 129 ALA A O 1
ATOM 1046 N N . ILE A 1 130 ? 4.229 -2.978 -1.921 1.00 98.81 130 ILE A N 1
ATOM 1047 C CA . ILE A 1 130 ? 3.705 -4.330 -2.155 1.00 98.81 130 ILE A CA 1
ATOM 1048 C C . ILE A 1 130 ? 2.891 -4.825 -0.961 1.00 98.81 130 ILE A C 1
ATOM 1050 O O . ILE A 1 130 ? 1.727 -5.181 -1.131 1.00 98.81 130 ILE A O 1
ATOM 1054 N N . VAL A 1 131 ? 3.479 -4.868 0.234 1.00 98.81 131 VAL A N 1
ATOM 1055 C CA . VAL A 1 131 ? 2.808 -5.504 1.377 1.00 98.81 131 VAL A CA 1
ATOM 1056 C C . VAL A 1 131 ? 1.684 -4.640 1.942 1.00 98.81 131 VAL A C 1
ATOM 1058 O O . VAL A 1 131 ? 0.607 -5.169 2.208 1.00 98.81 131 VAL A O 1
ATOM 1061 N N . CYS A 1 132 ? 1.871 -3.321 2.053 1.00 98.75 132 CYS A N 1
ATOM 1062 C CA . CYS A 1 132 ? 0.837 -2.432 2.581 1.00 98.75 132 CYS A CA 1
ATOM 1063 C C . CYS A 1 132 ? -0.374 -2.370 1.641 1.00 98.75 132 CYS A C 1
ATOM 1065 O O . CYS A 1 132 ? -1.506 -2.488 2.098 1.00 98.75 132 CYS A O 1
ATOM 1067 N N . SER A 1 133 ? -0.157 -2.259 0.325 1.00 98.75 133 SER A N 1
ATOM 1068 C CA . SER A 1 133 ? -1.264 -2.183 -0.642 1.00 98.75 133 SER A CA 1
ATOM 1069 C C . SER A 1 133 ? -2.069 -3.481 -0.692 1.00 98.75 133 SER A C 1
ATOM 1071 O O . SER A 1 133 ? -3.291 -3.434 -0.796 1.00 98.75 133 SER A O 1
ATOM 1073 N N . VAL A 1 134 ? -1.416 -4.645 -0.570 1.00 98.81 134 VAL A N 1
ATOM 1074 C CA . VAL A 1 134 ? -2.129 -5.929 -0.474 1.00 98.81 134 VAL A CA 1
ATOM 1075 C C . VAL A 1 134 ? -2.915 -6.022 0.834 1.00 98.81 134 VAL A C 1
ATOM 1077 O O . VAL A 1 134 ? -4.102 -6.337 0.783 1.00 98.81 134 VAL A O 1
ATOM 1080 N N . LYS A 1 135 ? -2.291 -5.729 1.986 1.00 98.81 135 LYS A N 1
ATOM 1081 C CA . LYS A 1 135 ? -2.959 -5.789 3.297 1.00 98.81 135 LYS A CA 1
ATOM 1082 C C . LYS A 1 135 ? -4.174 -4.867 3.322 1.00 98.81 135 LYS A C 1
ATOM 1084 O O . LYS A 1 135 ? -5.290 -5.352 3.462 1.00 98.81 135 LYS A O 1
ATOM 1089 N N . TYR A 1 136 ? -3.973 -3.561 3.158 1.00 98.56 136 TYR A N 1
ATOM 1090 C CA . TYR A 1 136 ? -5.050 -2.585 3.330 1.00 98.56 136 TYR A CA 1
ATOM 1091 C C . TYR A 1 136 ? -6.052 -2.595 2.180 1.00 98.56 136 TYR A C 1
ATOM 1093 O O . TYR A 1 136 ? -7.226 -2.303 2.393 1.00 98.56 136 TYR A O 1
ATOM 1101 N N . GLY A 1 137 ? -5.620 -2.991 0.978 1.00 98.25 137 GLY A N 1
ATOM 1102 C CA . GLY A 1 137 ? -6.516 -3.180 -0.155 1.00 98.25 137 GLY A CA 1
ATOM 1103 C C . GLY A 1 137 ? -7.548 -4.281 0.097 1.00 98.25 137 GLY A C 1
ATOM 1104 O O . GLY A 1 137 ? -8.723 -4.114 -0.212 1.00 98.25 137 GLY A O 1
ATOM 1105 N N . VAL A 1 138 ? -7.131 -5.389 0.717 1.00 98.69 138 VAL A N 1
ATOM 1106 C CA . VAL A 1 138 ? -8.048 -6.469 1.116 1.00 98.69 138 VAL A CA 1
ATOM 1107 C C . VAL A 1 138 ? -8.793 -6.114 2.403 1.00 98.69 138 VAL A C 1
ATOM 1109 O O . VAL A 1 138 ? -10.000 -6.320 2.477 1.00 98.69 138 VAL A O 1
ATOM 1112 N N . TRP A 1 139 ? -8.104 -5.551 3.398 1.00 98.62 139 TRP A N 1
ATOM 1113 C CA . TRP A 1 139 ? -8.676 -5.232 4.707 1.00 98.62 139 TRP A CA 1
ATOM 1114 C C . TRP A 1 139 ? -9.893 -4.310 4.602 1.00 98.62 139 TRP A C 1
ATOM 1116 O O . TRP A 1 139 ? -10.939 -4.637 5.155 1.00 98.62 139 TRP A O 1
ATOM 1126 N N . ALA A 1 140 ? -9.799 -3.214 3.839 1.00 98.12 140 ALA A N 1
ATOM 1127 C CA . ALA A 1 140 ? -10.898 -2.258 3.708 1.00 98.12 140 ALA A CA 1
ATOM 1128 C C . ALA A 1 140 ? -12.152 -2.899 3.096 1.00 98.12 140 ALA A C 1
ATOM 1130 O O . ALA A 1 140 ? -13.256 -2.715 3.604 1.00 98.12 140 ALA A O 1
ATOM 1131 N N . VAL A 1 141 ? -11.976 -3.708 2.044 1.00 98.38 141 VAL A N 1
ATOM 1132 C CA . VAL A 1 141 ? -13.076 -4.457 1.416 1.00 98.38 141 VAL A CA 1
ATOM 1133 C C . VAL A 1 141 ? -13.714 -5.401 2.432 1.00 98.38 141 VAL A C 1
ATOM 1135 O O . VAL A 1 141 ? -14.935 -5.441 2.556 1.00 98.38 141 VAL A O 1
ATOM 1138 N N . SER A 1 142 ? -12.896 -6.133 3.190 1.00 98.38 142 SER A N 1
ATOM 1139 C CA . SER A 1 142 ? -13.378 -7.077 4.194 1.00 98.38 142 SER A CA 1
ATOM 1140 C C . SER A 1 142 ? -14.134 -6.398 5.332 1.00 98.38 142 SER A C 1
ATOM 1142 O O . SER A 1 142 ? -15.182 -6.903 5.715 1.00 98.38 142 SER A O 1
ATOM 1144 N N . MET A 1 143 ? -13.657 -5.260 5.848 1.00 98.31 143 MET A N 1
ATOM 1145 C CA . MET A 1 143 ? -14.347 -4.529 6.919 1.00 98.31 143 MET A CA 1
ATOM 1146 C C . MET A 1 143 ? -15.684 -3.961 6.449 1.00 98.31 143 MET A C 1
ATOM 1148 O O . MET A 1 143 ? -16.682 -4.082 7.151 1.00 98.31 143 MET A O 1
ATOM 1152 N N . ILE A 1 144 ? -15.735 -3.407 5.235 1.00 97.94 144 ILE A N 1
ATOM 1153 C CA . ILE A 1 144 ? -16.983 -2.897 4.657 1.00 97.94 144 ILE A CA 1
ATOM 1154 C C . ILE A 1 144 ? -17.991 -4.035 4.462 1.00 97.94 144 ILE A C 1
ATOM 1156 O O . ILE A 1 144 ? -19.150 -3.907 4.851 1.00 97.94 144 ILE A O 1
ATOM 1160 N N . VAL A 1 145 ? -17.561 -5.166 3.892 1.00 98.06 145 VAL A N 1
ATOM 1161 C CA . VAL A 1 145 ? -18.437 -6.327 3.666 1.00 98.06 145 VAL A CA 1
ATOM 1162 C C . VAL A 1 145 ? -18.888 -6.955 4.987 1.00 98.06 145 VAL A C 1
ATOM 1164 O O . VAL A 1 145 ? -20.054 -7.322 5.108 1.00 98.06 145 VAL A O 1
ATOM 1167 N N . ALA A 1 146 ? -18.001 -7.064 5.979 1.00 97.94 146 ALA A N 1
ATOM 1168 C CA . ALA A 1 146 ? -18.340 -7.596 7.296 1.00 97.94 146 ALA A CA 1
ATOM 1169 C C . ALA A 1 146 ? -19.342 -6.693 8.030 1.00 97.94 146 ALA A C 1
ATOM 1171 O O . ALA A 1 146 ? -20.340 -7.194 8.541 1.00 97.94 146 ALA A O 1
ATOM 1172 N N . G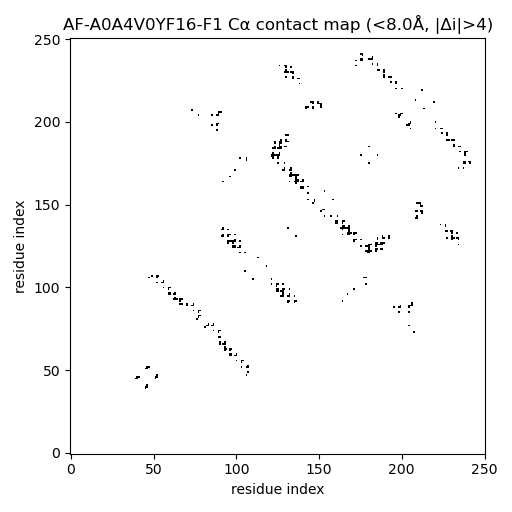LY A 1 147 ? -19.135 -5.372 8.013 1.00 97.56 147 GLY A N 1
ATOM 1173 C CA . GLY A 1 147 ? -20.090 -4.418 8.578 1.00 97.56 147 GLY A CA 1
ATOM 1174 C C . GLY A 1 147 ? -21.454 -4.513 7.893 1.00 97.56 147 GLY A C 1
ATOM 1175 O O . GLY A 1 147 ? -22.476 -4.635 8.564 1.00 97.56 147 GLY A O 1
ATOM 1176 N N . ALA A 1 148 ? -21.478 -4.559 6.557 1.00 97.19 148 ALA A N 1
ATOM 1177 C CA . ALA A 1 148 ? -22.711 -4.725 5.787 1.00 97.19 148 ALA A CA 1
ATOM 1178 C C . ALA A 1 148 ? -23.446 -6.034 6.126 1.00 97.19 148 ALA A C 1
ATOM 1180 O O . ALA A 1 148 ? -24.668 -6.051 6.254 1.00 97.19 148 ALA A O 1
ATOM 1181 N N . TRP A 1 149 ? -22.705 -7.131 6.317 1.00 97.00 149 TRP A N 1
ATOM 1182 C CA . TRP A 1 149 ? -23.263 -8.420 6.733 1.00 97.00 149 TRP A CA 1
ATOM 1183 C C . TRP A 1 149 ? -23.935 -8.354 8.113 1.00 97.00 149 TRP A C 1
ATOM 1185 O O . TRP A 1 149 ? -24.905 -9.068 8.360 1.00 97.00 149 TRP A O 1
ATOM 1195 N N . GLN A 1 150 ? -23.447 -7.484 8.999 1.00 96.81 150 GLN A N 1
ATOM 1196 C CA . GLN A 1 150 ? -24.020 -7.238 10.325 1.00 96.81 150 GLN A CA 1
ATOM 1197 C C . GLN A 1 150 ? -25.088 -6.132 10.340 1.00 96.81 150 GLN A C 1
ATOM 1199 O O . GLN A 1 150 ? -25.601 -5.784 11.401 1.00 96.81 150 GLN A O 1
ATOM 1204 N N . GLY A 1 151 ? -25.466 -5.602 9.173 1.00 96.25 151 GLY A N 1
ATOM 1205 C CA . GLY A 1 151 ? -26.537 -4.616 9.039 1.00 96.25 151 GLY A CA 1
ATOM 1206 C C . GLY A 1 151 ? -26.082 -3.157 9.014 1.00 96.25 151 GLY A C 1
ATOM 1207 O O . GLY A 1 151 ? -26.932 -2.278 9.123 1.00 96.25 151 GLY A O 1
ATOM 1208 N N . ALA A 1 152 ? -24.784 -2.876 8.853 1.00 96.12 152 ALA A N 1
ATOM 1209 C CA . ALA A 1 152 ? -24.320 -1.520 8.567 1.00 96.12 152 ALA A CA 1
ATOM 1210 C C . ALA A 1 152 ? -24.829 -1.046 7.194 1.00 96.12 152 ALA A C 1
ATOM 1212 O O . ALA A 1 152 ? -24.829 -1.806 6.220 1.00 96.12 152 ALA A O 1
ATOM 1213 N N . GLU A 1 153 ? -25.226 0.222 7.100 1.00 94.81 153 GLU A N 1
ATOM 1214 C CA . GLU A 1 153 ? -25.637 0.826 5.833 1.00 94.81 153 GLU A CA 1
ATOM 1215 C C . GLU A 1 153 ? -24.439 0.974 4.880 1.00 94.81 153 GLU A C 1
ATOM 1217 O O . GLU A 1 153 ? -23.331 1.344 5.278 1.00 94.81 153 GLU A O 1
ATOM 1222 N N . VAL A 1 154 ? -24.661 0.666 3.599 1.00 95.12 154 VAL A N 1
ATOM 1223 C CA . VAL A 1 154 ? -23.635 0.745 2.552 1.00 95.12 154 VAL A CA 1
ATOM 1224 C C . VAL A 1 154 ? -23.993 1.876 1.601 1.00 95.12 154 VAL A C 1
ATOM 1226 O O . VAL A 1 154 ? -24.795 1.707 0.682 1.00 95.12 154 VAL A O 1
ATOM 1229 N N . GLU A 1 155 ? -23.368 3.026 1.815 1.00 95.50 155 GLU A N 1
ATOM 1230 C CA . GLU A 1 155 ? -23.494 4.186 0.941 1.00 95.50 155 GLU A CA 1
ATOM 1231 C C . GLU A 1 155 ? -22.559 4.073 -0.275 1.00 95.50 155 GLU A C 1
ATOM 1233 O O . GLU A 1 155 ? -21.709 3.181 -0.403 1.00 95.50 155 GLU A O 1
ATOM 1238 N N . TRP A 1 156 ? -22.705 5.004 -1.220 1.00 96.69 156 TRP A N 1
ATOM 1239 C CA . TRP A 1 156 ? -21.901 5.011 -2.444 1.00 96.69 156 TRP A CA 1
ATOM 1240 C C . TRP A 1 156 ? -20.389 5.091 -2.158 1.00 96.69 156 TRP A C 1
ATOM 1242 O O . TRP A 1 156 ? -19.589 4.531 -2.914 1.00 96.69 156 TRP A O 1
ATOM 1252 N N . GLN A 1 157 ? -19.988 5.744 -1.060 1.00 96.00 157 GLN A N 1
ATOM 1253 C CA . GLN A 1 157 ? -18.593 5.852 -0.644 1.00 96.00 157 GLN A CA 1
ATOM 1254 C C . GLN A 1 157 ? -18.001 4.477 -0.330 1.00 96.00 157 GLN A C 1
ATOM 1256 O O . GLN A 1 157 ? -16.874 4.210 -0.729 1.00 96.00 157 GLN A O 1
ATOM 1261 N N . GLN A 1 158 ? -18.748 3.579 0.314 1.00 96.69 158 GLN A N 1
ATOM 1262 C CA . GLN A 1 158 ? -18.293 2.229 0.647 1.00 96.69 158 GLN A CA 1
ATOM 1263 C C . GLN A 1 158 ? -18.055 1.403 -0.620 1.00 96.69 158 GLN A C 1
ATOM 1265 O O . GLN A 1 158 ? -17.045 0.707 -0.719 1.00 96.69 158 GLN A O 1
ATOM 1270 N N . TYR A 1 159 ? -18.911 1.530 -1.638 1.00 97.19 159 TYR A N 1
ATOM 1271 C CA . TYR A 1 159 ? -18.663 0.899 -2.939 1.00 97.19 159 TYR A CA 1
ATOM 1272 C C . TYR A 1 159 ? -17.406 1.455 -3.617 1.00 97.19 159 TYR A C 1
ATOM 1274 O O . TYR A 1 159 ? -16.577 0.689 -4.112 1.00 97.19 159 TYR A O 1
ATOM 1282 N N . MET A 1 160 ? -17.235 2.779 -3.613 1.00 97.25 160 MET A N 1
ATOM 1283 C CA . MET A 1 160 ? -16.039 3.434 -4.148 1.00 97.25 160 MET A CA 1
ATOM 1284 C C . MET A 1 160 ? -14.771 2.989 -3.401 1.00 97.25 160 MET A C 1
ATOM 1286 O O . MET A 1 160 ? -13.763 2.677 -4.041 1.00 97.25 160 MET A O 1
ATOM 1290 N N . LEU A 1 161 ? -14.825 2.879 -2.071 1.00 97.44 161 LEU A N 1
ATOM 1291 C CA . LEU A 1 161 ? -13.730 2.380 -1.242 1.00 97.44 161 LEU A CA 1
ATOM 1292 C C . LEU A 1 161 ? -13.408 0.926 -1.577 1.00 97.44 161 LEU A C 1
ATOM 1294 O O . LEU A 1 161 ? -12.249 0.625 -1.841 1.00 97.44 161 LEU A O 1
ATOM 1298 N N . CYS A 1 162 ? -14.408 0.047 -1.664 1.00 98.25 162 CYS A N 1
ATOM 1299 C CA . CYS A 1 162 ? -14.202 -1.349 -2.046 1.00 98.25 162 CYS A CA 1
ATOM 1300 C C . CYS A 1 162 ? -13.501 -1.478 -3.404 1.00 98.25 162 CYS A C 1
ATOM 1302 O O . CYS A 1 162 ? -12.515 -2.205 -3.533 1.00 98.25 162 CYS A O 1
ATOM 1304 N N . VAL A 1 163 ? -13.982 -0.756 -4.421 1.00 98.25 163 VAL A N 1
ATOM 1305 C CA . VAL A 1 163 ? -13.412 -0.818 -5.775 1.00 98.25 163 VAL A CA 1
ATOM 1306 C C . VAL A 1 163 ? -11.987 -0.264 -5.802 1.00 98.25 163 VAL A C 1
ATOM 1308 O O . VAL A 1 163 ? -11.095 -0.906 -6.354 1.00 98.25 163 VAL A O 1
ATOM 1311 N N . SER A 1 164 ? -11.753 0.899 -5.192 1.00 97.81 164 SER A N 1
ATOM 1312 C CA . SER A 1 164 ? -10.431 1.538 -5.173 1.00 97.81 164 SER A CA 1
ATOM 1313 C C . SER A 1 164 ? -9.396 0.737 -4.375 1.00 97.81 164 SER A C 1
ATOM 1315 O O . SER A 1 164 ? -8.259 0.594 -4.821 1.00 97.81 164 SER A O 1
ATOM 1317 N N . HIS A 1 165 ? -9.781 0.141 -3.246 1.00 98.38 165 HIS A N 1
ATOM 1318 C CA . HIS A 1 165 ? -8.888 -0.672 -2.417 1.00 98.38 165 HIS A CA 1
ATOM 1319 C C . HIS A 1 165 ? -8.570 -2.024 -3.062 1.00 98.38 165 HIS A C 1
ATOM 1321 O O . HIS A 1 165 ? -7.413 -2.456 -3.061 1.00 98.38 165 HIS A O 1
ATOM 1327 N N . LEU A 1 166 ? -9.555 -2.663 -3.700 1.00 98.31 166 LEU A N 1
ATOM 1328 C CA . LEU A 1 166 ? -9.296 -3.868 -4.481 1.00 98.31 166 LEU A CA 1
ATOM 1329 C C . LEU A 1 166 ? -8.374 -3.569 -5.673 1.00 98.31 166 LEU A C 1
ATOM 1331 O O . LEU A 1 166 ? -7.443 -4.334 -5.936 1.00 98.31 166 LEU A O 1
ATOM 1335 N N . ALA A 1 167 ? -8.589 -2.441 -6.361 1.00 98.06 167 ALA A N 1
ATOM 1336 C CA . ALA A 1 167 ? -7.700 -1.984 -7.424 1.00 98.06 167 ALA A CA 1
ATOM 1337 C C . ALA A 1 167 ? -6.271 -1.779 -6.901 1.00 98.06 167 ALA A C 1
ATOM 1339 O O . ALA A 1 167 ? -5.344 -2.315 -7.498 1.00 98.06 167 ALA A O 1
ATOM 1340 N N . MET A 1 168 ? -6.090 -1.131 -5.747 1.00 98.06 168 MET A N 1
ATOM 1341 C CA . MET A 1 168 ? -4.780 -0.935 -5.111 1.00 98.06 168 MET A CA 1
ATOM 1342 C C . MET A 1 168 ? -4.028 -2.264 -4.882 1.00 98.06 168 MET A C 1
ATOM 1344 O O . MET A 1 168 ? -2.850 -2.387 -5.237 1.00 98.06 168 MET A O 1
ATOM 1348 N N . ALA A 1 169 ? -4.700 -3.294 -4.354 1.00 98.50 169 ALA A N 1
ATOM 1349 C CA . ALA A 1 169 ? -4.091 -4.613 -4.147 1.00 98.50 169 ALA A CA 1
ATOM 1350 C C . ALA A 1 169 ? -3.714 -5.306 -5.472 1.00 98.50 169 ALA A C 1
ATOM 1352 O O . ALA A 1 169 ? -2.638 -5.901 -5.594 1.00 98.50 169 ALA A O 1
ATOM 1353 N N . ILE A 1 170 ? -4.580 -5.225 -6.486 1.00 98.38 170 ILE A N 1
ATOM 1354 C CA . ILE A 1 170 ? -4.338 -5.831 -7.803 1.00 98.38 170 ILE A CA 1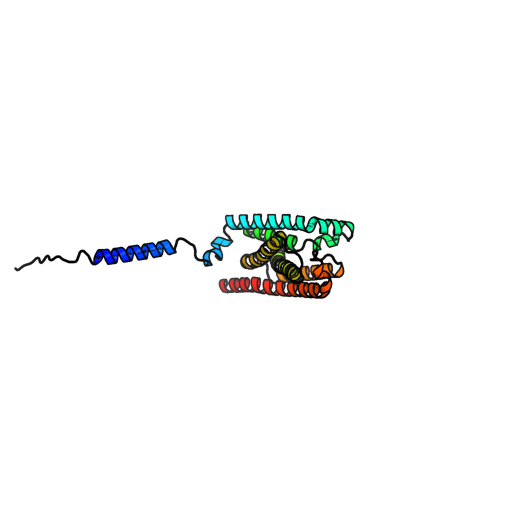
ATOM 1355 C C . ILE A 1 170 ? -3.208 -5.104 -8.540 1.00 98.38 170 ILE A C 1
ATOM 1357 O O . ILE A 1 170 ? -2.315 -5.749 -9.097 1.00 98.38 170 ILE A O 1
ATOM 1361 N N . GLU A 1 171 ? -3.226 -3.772 -8.536 1.00 97.44 171 GLU A N 1
ATOM 1362 C CA . GLU A 1 171 ? -2.253 -2.918 -9.214 1.00 97.44 171 GLU A CA 1
ATOM 1363 C C . GLU A 1 171 ? -0.839 -3.194 -8.715 1.00 97.44 171 GLU A C 1
ATOM 1365 O O . GLU A 1 171 ? 0.066 -3.436 -9.523 1.00 97.44 171 GLU A O 1
ATOM 1370 N N . VAL A 1 172 ? -0.634 -3.242 -7.395 1.00 98.31 172 VAL A N 1
ATOM 1371 C CA . VAL A 1 172 ? 0.712 -3.451 -6.861 1.00 98.31 172 VAL A CA 1
ATOM 1372 C C . VAL A 1 172 ? 1.274 -4.821 -7.241 1.00 98.31 172 VAL A C 1
ATOM 1374 O O . VAL A 1 172 ? 2.443 -4.928 -7.622 1.00 98.31 172 VAL A O 1
ATOM 1377 N N . LEU A 1 173 ? 0.445 -5.871 -7.220 1.00 98.19 173 LEU A N 1
ATOM 1378 C CA . LEU A 1 173 ? 0.857 -7.224 -7.599 1.00 98.19 173 LEU A CA 1
ATOM 1379 C C . LEU A 1 173 ? 1.135 -7.318 -9.103 1.00 98.19 173 LEU 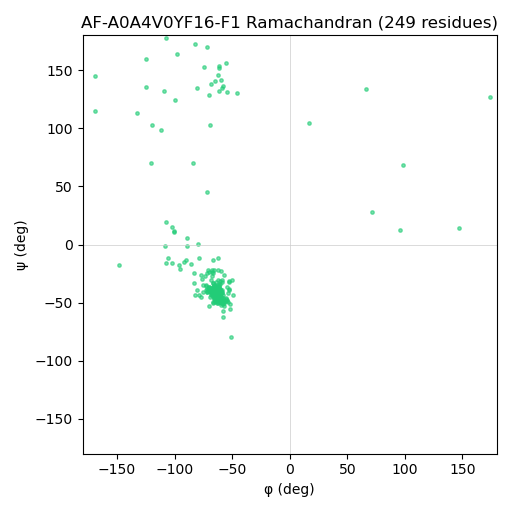A C 1
ATOM 1381 O O . LEU A 1 173 ? 2.109 -7.955 -9.521 1.00 98.19 173 LEU A O 1
ATOM 1385 N N . LEU A 1 174 ? 0.337 -6.628 -9.922 1.00 97.25 174 LEU A N 1
ATOM 1386 C CA . LEU A 1 174 ? 0.547 -6.532 -11.364 1.00 97.25 174 LEU A CA 1
ATOM 1387 C C . LEU A 1 174 ? 1.880 -5.846 -11.707 1.00 97.25 174 LEU A C 1
ATOM 1389 O O . LEU A 1 174 ? 2.556 -6.249 -12.666 1.00 97.25 174 LEU A O 1
ATOM 1393 N N . TYR A 1 175 ? 2.267 -4.837 -10.921 1.00 97.94 175 TYR A N 1
ATOM 1394 C CA . TYR A 1 175 ? 3.479 -4.041 -11.118 1.00 97.94 175 TYR A CA 1
ATOM 1395 C C . TYR A 1 175 ? 4.719 -4.560 -10.383 1.00 97.94 175 TYR A C 1
ATOM 1397 O O . TYR A 1 175 ? 5.837 -4.217 -10.782 1.00 97.94 175 TYR A O 1
ATOM 1405 N N . ALA A 1 176 ? 4.578 -5.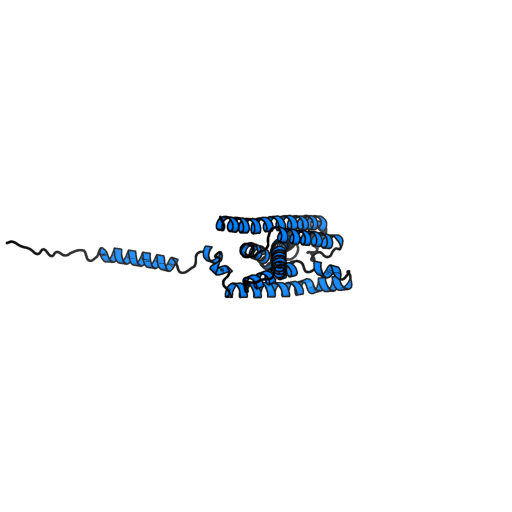459 -9.404 1.00 97.38 176 ALA A N 1
ATOM 1406 C CA . ALA A 1 176 ? 5.695 -6.056 -8.663 1.00 97.38 176 ALA A CA 1
ATOM 1407 C C . ALA A 1 176 ? 6.768 -6.677 -9.584 1.00 97.38 176 ALA A C 1
ATOM 1409 O O . ALA A 1 176 ? 7.969 -6.612 -9.308 1.00 97.38 176 ALA A O 1
ATOM 1410 N N . ARG A 1 177 ? 6.363 -7.203 -10.752 1.00 95.81 177 ARG A N 1
ATOM 1411 C CA . ARG A 1 177 ? 7.275 -7.745 -11.781 1.00 95.81 177 ARG A CA 1
ATOM 1412 C C . ARG A 1 177 ? 8.183 -6.709 -12.460 1.00 95.81 177 ARG A C 1
ATOM 1414 O O . ARG A 1 177 ? 9.107 -7.103 -13.173 1.00 95.81 177 ARG A O 1
ATOM 1421 N N . PHE A 1 178 ? 7.912 -5.416 -12.297 1.00 96.38 178 PHE A N 1
ATOM 1422 C CA . PHE A 1 178 ? 8.705 -4.311 -12.848 1.00 96.38 178 PHE A CA 1
ATOM 1423 C C . PHE A 1 178 ? 9.515 -3.563 -11.783 1.00 96.38 178 PHE A C 1
ATOM 1425 O O . PHE A 1 178 ? 10.457 -2.846 -12.126 1.00 96.38 178 PHE A O 1
ATOM 1432 N N . MET A 1 179 ? 9.178 -3.757 -10.509 1.00 96.44 179 MET A N 1
ATOM 1433 C CA . MET A 1 179 ? 9.891 -3.195 -9.364 1.00 96.44 179 MET A CA 1
ATOM 1434 C C . MET A 1 179 ? 11.255 -3.871 -9.153 1.00 96.44 179 MET A C 1
ATOM 1436 O O . MET A 1 179 ? 11.566 -4.899 -9.760 1.00 96.44 179 MET A O 1
ATOM 1440 N N . LYS A 1 180 ? 12.076 -3.295 -8.274 1.00 96.00 180 LYS A N 1
ATOM 1441 C CA . LYS A 1 180 ? 13.391 -3.775 -7.824 1.00 96.00 180 LYS A CA 1
ATOM 1442 C C . LYS A 1 180 ? 13.386 -4.352 -6.406 1.00 96.00 180 LYS A C 1
ATOM 1444 O O . LYS A 1 180 ? 14.375 -4.997 -6.046 1.00 96.00 180 LYS A O 1
ATOM 1449 N N . ALA A 1 181 ? 12.314 -4.167 -5.628 1.00 97.56 181 ALA A N 1
ATOM 1450 C CA . ALA A 1 181 ? 12.134 -4.764 -4.301 1.00 97.56 181 ALA A CA 1
ATOM 1451 C C . ALA A 1 181 ? 12.503 -6.254 -4.286 1.00 97.56 181 ALA A C 1
ATOM 1453 O O . ALA A 1 181 ? 12.094 -7.016 -5.164 1.00 97.56 181 ALA A O 1
ATOM 1454 N N . GLY A 1 182 ? 13.319 -6.657 -3.314 1.00 97.44 182 GLY A N 1
ATOM 1455 C CA . GLY A 1 182 ? 13.698 -8.050 -3.067 1.00 97.44 182 GLY A CA 1
ATOM 1456 C C . GLY A 1 182 ? 13.017 -8.594 -1.812 1.00 97.44 182 GLY A C 1
ATOM 1457 O O . GLY A 1 182 ? 12.354 -7.841 -1.103 1.00 97.44 182 GLY A O 1
ATOM 1458 N N . ALA A 1 183 ? 13.252 -9.873 -1.501 1.00 98.00 183 ALA A N 1
ATOM 1459 C CA . ALA A 1 183 ? 12.727 -10.518 -0.292 1.00 98.00 183 ALA A CA 1
ATOM 1460 C C . ALA A 1 183 ? 12.995 -9.694 0.981 1.00 98.00 183 ALA A C 1
ATOM 1462 O O . ALA A 1 183 ? 12.088 -9.468 1.765 1.00 98.00 183 ALA A O 1
ATOM 1463 N N . TYR A 1 184 ? 14.205 -9.142 1.123 1.00 98.00 184 TYR A N 1
ATOM 1464 C CA . TYR A 1 184 ? 14.573 -8.311 2.274 1.00 98.00 184 TYR A CA 1
ATOM 1465 C C . TYR A 1 184 ? 13.678 -7.071 2.451 1.00 98.00 184 TYR A C 1
ATOM 1467 O O . TYR A 1 184 ? 13.268 -6.759 3.563 1.00 98.00 184 TYR A O 1
ATOM 1475 N N . ALA A 1 185 ? 13.331 -6.381 1.360 1.00 98.44 185 ALA A N 1
ATOM 1476 C CA . ALA A 1 185 ? 12.465 -5.205 1.435 1.00 98.44 185 ALA A CA 1
ATOM 1477 C C . ALA A 1 185 ? 11.015 -5.578 1.782 1.00 98.44 185 ALA A C 1
ATOM 1479 O O . ALA A 1 185 ? 10.375 -4.874 2.555 1.00 98.44 185 ALA A O 1
ATOM 1480 N N . VAL A 1 186 ? 10.525 -6.705 1.253 1.00 98.75 186 VAL A N 1
ATOM 1481 C CA . VAL A 1 186 ? 9.213 -7.272 1.609 1.00 98.75 186 VAL A CA 1
ATOM 1482 C C . VAL A 1 186 ? 9.176 -7.649 3.094 1.00 98.75 186 VAL A C 1
ATOM 1484 O O . VAL A 1 186 ? 8.211 -7.330 3.783 1.00 98.75 186 VAL A O 1
ATOM 1487 N N . THR A 1 187 ? 10.244 -8.257 3.618 1.00 98.75 187 THR A N 1
ATOM 1488 C CA . THR A 1 187 ? 10.371 -8.581 5.046 1.00 98.75 187 THR A CA 1
ATOM 1489 C C . THR A 1 187 ? 10.367 -7.329 5.921 1.00 98.75 187 THR A C 1
ATOM 1491 O O . THR A 1 187 ? 9.632 -7.300 6.902 1.00 98.75 187 THR A O 1
ATOM 1494 N N . ILE A 1 188 ? 11.119 -6.279 5.564 1.00 98.69 188 ILE A N 1
ATOM 1495 C CA . ILE A 1 188 ? 11.086 -5.011 6.315 1.00 98.69 188 ILE A CA 1
ATOM 1496 C C . ILE A 1 188 ? 9.683 -4.400 6.286 1.00 98.69 188 ILE A C 1
ATOM 1498 O O . ILE A 1 188 ? 9.175 -4.004 7.330 1.00 98.69 188 ILE A O 1
ATOM 1502 N N . GLY A 1 189 ? 9.037 -4.354 5.118 1.00 98.62 189 GLY A N 1
ATOM 1503 C CA . GLY A 1 189 ? 7.673 -3.837 5.021 1.00 98.62 189 GLY A CA 1
ATOM 1504 C C . GLY A 1 189 ? 6.673 -4.650 5.847 1.00 98.62 189 GLY A C 1
ATOM 1505 O O . GLY A 1 189 ? 5.753 -4.097 6.430 1.00 98.62 189 GLY A O 1
ATOM 1506 N N . THR A 1 190 ? 6.878 -5.959 5.962 1.00 98.81 190 THR A N 1
ATOM 1507 C CA . THR A 1 190 ? 6.038 -6.820 6.809 1.00 98.81 190 THR A CA 1
ATOM 1508 C C . THR A 1 190 ? 6.282 -6.556 8.292 1.00 98.81 190 THR A C 1
ATOM 1510 O O . THR A 1 190 ? 5.336 -6.511 9.069 1.00 98.81 190 THR A O 1
ATOM 1513 N N . ALA A 1 191 ? 7.536 -6.339 8.696 1.00 98.75 191 ALA A N 1
ATOM 1514 C CA . ALA A 1 191 ? 7.848 -5.934 10.064 1.00 98.75 191 ALA A CA 1
ATOM 1515 C C . ALA A 1 191 ? 7.182 -4.593 10.411 1.00 98.75 191 ALA A C 1
ATOM 1517 O O . ALA A 1 191 ? 6.630 -4.454 11.497 1.00 98.75 191 ALA A O 1
ATOM 1518 N N . TRP A 1 192 ? 7.164 -3.645 9.468 1.00 98.50 192 TRP A N 1
ATOM 1519 C CA . TRP A 1 192 ? 6.401 -2.404 9.602 1.00 98.50 192 TRP A CA 1
ATOM 1520 C C . TRP A 1 192 ? 4.904 -2.665 9.821 1.00 98.50 192 TRP A C 1
ATOM 1522 O O . TRP A 1 192 ? 4.326 -2.098 10.742 1.00 98.50 192 TRP A O 1
ATOM 1532 N N . LEU A 1 193 ? 4.293 -3.563 9.041 1.00 98.56 193 LEU A N 1
ATOM 1533 C CA . LEU A 1 193 ? 2.881 -3.923 9.208 1.00 98.56 193 LEU A CA 1
ATOM 1534 C C . LEU A 1 193 ? 2.577 -4.548 10.572 1.00 98.56 193 LEU A C 1
ATOM 1536 O O . LEU A 1 193 ? 1.574 -4.187 11.167 1.00 98.56 193 LEU A O 1
ATOM 1540 N N . PHE A 1 194 ? 3.442 -5.420 11.097 1.00 98.75 194 PHE A N 1
ATOM 1541 C CA . PHE A 1 194 ? 3.257 -5.969 12.445 1.00 98.75 194 PHE A CA 1
ATOM 1542 C C . PHE A 1 194 ? 3.388 -4.909 13.542 1.00 98.75 194 PHE A C 1
ATOM 1544 O O . PHE A 1 194 ? 2.681 -4.980 14.547 1.00 98.75 194 PHE A O 1
ATOM 1551 N N . ILE A 1 195 ? 4.292 -3.938 13.374 1.00 98.44 195 ILE A N 1
ATOM 1552 C CA . ILE A 1 195 ? 4.398 -2.799 14.296 1.00 98.44 195 ILE A CA 1
ATOM 1553 C C . ILE A 1 195 ? 3.106 -1.986 14.244 1.00 98.44 195 ILE A C 1
ATOM 1555 O O . ILE A 1 195 ? 2.553 -1.692 15.297 1.00 98.44 195 ILE A O 1
ATOM 1559 N N . ASN A 1 196 ? 2.612 -1.678 13.045 1.00 98.25 196 ASN A N 1
ATOM 1560 C CA . ASN A 1 196 ? 1.350 -0.973 12.851 1.00 98.25 196 ASN A CA 1
ATOM 1561 C C . ASN A 1 196 ? 0.167 -1.740 13.475 1.00 98.25 196 ASN A C 1
ATOM 1563 O O . ASN A 1 196 ? -0.479 -1.173 14.343 1.00 98.25 196 ASN A O 1
ATOM 1567 N N . ASP A 1 197 ? -0.004 -3.041 13.200 1.00 98.44 197 ASP A N 1
ATOM 1568 C CA . ASP A 1 197 ? -1.043 -3.880 13.831 1.00 98.44 197 ASP A CA 1
ATOM 1569 C C . ASP A 1 197 ? -0.975 -3.818 15.362 1.00 98.44 197 ASP A C 1
ATOM 1571 O O . ASP A 1 197 ? -1.980 -3.740 16.065 1.00 98.44 197 ASP A O 1
ATOM 1575 N N . THR A 1 198 ? 0.244 -3.851 15.898 1.00 98.31 198 THR A N 1
ATOM 1576 C CA . THR A 1 198 ? 0.454 -3.799 17.343 1.00 98.31 198 THR A CA 1
ATOM 1577 C C . THR A 1 198 ? 0.079 -2.434 17.899 1.00 98.31 198 THR A C 1
ATOM 1579 O O . THR A 1 198 ? -0.580 -2.374 18.932 1.00 98.31 198 THR A O 1
ATOM 1582 N N . VAL A 1 199 ? 0.460 -1.346 17.232 1.00 97.94 199 VAL A N 1
ATOM 1583 C CA . VAL A 1 199 ? 0.110 0.018 17.645 1.00 97.94 199 VAL A CA 1
ATOM 1584 C C . VAL A 1 199 ? -1.404 0.218 17.587 1.00 97.94 199 VAL A C 1
ATOM 1586 O O . VAL A 1 199 ? -1.998 0.630 18.582 1.00 97.94 199 VAL A O 1
ATOM 1589 N N . ASP A 1 200 ? -2.024 -0.168 16.480 1.00 97.50 200 ASP A N 1
ATOM 1590 C CA . ASP A 1 200 ? -3.454 -0.062 16.215 1.00 97.50 200 ASP A CA 1
ATOM 1591 C C . ASP A 1 200 ? -4.299 -0.660 17.334 1.00 97.50 200 ASP A C 1
ATOM 1593 O O . ASP A 1 200 ? -5.118 0.035 17.934 1.00 97.50 200 ASP A O 1
ATOM 1597 N N . TYR A 1 201 ? -4.071 -1.930 17.670 1.00 97.44 201 TYR A N 1
ATOM 1598 C CA . TYR A 1 201 ? -4.904 -2.633 18.646 1.00 97.44 201 TYR A CA 1
ATOM 1599 C C . TYR A 1 201 ? -4.415 -2.505 20.094 1.00 97.44 201 TYR A C 1
ATOM 1601 O O . TYR A 1 201 ? -5.176 -2.806 21.010 1.00 97.44 201 TYR A O 1
ATOM 1609 N N . THR A 1 202 ? -3.184 -2.032 20.334 1.00 97.50 202 THR A N 1
ATOM 1610 C CA . THR A 1 202 ? -2.725 -1.697 21.699 1.00 97.50 202 THR A CA 1
ATOM 1611 C C . THR A 1 202 ? -3.232 -0.326 22.135 1.00 97.50 202 THR A C 1
ATOM 1613 O O . THR A 1 202 ? -3.592 -0.151 23.298 1.00 97.50 202 THR A O 1
ATOM 1616 N N . TYR A 1 203 ? -3.247 0.645 21.218 1.00 96.56 203 TYR A N 1
ATOM 1617 C CA . TYR A 1 203 ? -3.589 2.039 21.517 1.00 96.56 203 TYR A CA 1
ATOM 1618 C C . TYR A 1 203 ? -4.950 2.474 20.965 1.00 96.56 203 TYR A C 1
ATOM 1620 O O . TYR A 1 203 ? -5.351 3.608 21.200 1.00 96.56 203 TYR A O 1
ATOM 1628 N N . GLY A 1 204 ? -5.668 1.595 20.259 1.00 95.56 204 GLY A N 1
ATOM 1629 C CA . GLY A 1 204 ? -6.997 1.892 19.722 1.00 95.56 204 GLY A CA 1
ATOM 1630 C C . GLY A 1 204 ? -6.983 2.882 18.556 1.00 95.56 204 GLY A C 1
ATOM 1631 O O . GLY A 1 204 ? -7.952 3.611 18.375 1.00 95.56 204 GLY A O 1
ATOM 1632 N N . VAL A 1 205 ? -5.891 2.930 17.787 1.00 96.19 205 VAL A N 1
ATOM 1633 C CA . VAL A 1 205 ? -5.717 3.860 16.654 1.00 96.19 205 VAL A CA 1
ATOM 1634 C C . VAL A 1 205 ? -5.961 3.215 15.285 1.00 96.19 205 VAL A C 1
ATOM 1636 O O . VAL A 1 205 ? -5.694 3.848 14.266 1.00 96.19 205 VAL A O 1
ATOM 1639 N N . PHE A 1 206 ? -6.514 1.995 15.257 1.00 96.81 206 PHE A N 1
ATOM 1640 C CA . PHE A 1 206 ? -6.978 1.344 14.025 1.00 96.81 206 PHE A CA 1
ATOM 1641 C C . PHE A 1 206 ? -7.999 2.220 13.268 1.00 96.81 206 PHE A C 1
ATOM 1643 O O . PHE A 1 206 ? -8.682 3.047 13.884 1.00 96.81 206 PHE A O 1
ATOM 1650 N N . PRO A 1 207 ? -8.161 2.052 11.941 1.00 96.00 207 PRO A N 1
ATOM 1651 C CA . PRO A 1 207 ? -9.145 2.814 11.176 1.00 96.00 207 PRO A CA 1
ATOM 1652 C C . PRO A 1 207 ? -10.555 2.616 11.728 1.00 96.00 207 PRO A C 1
ATOM 1654 O O . PRO A 1 207 ? -10.947 1.487 12.026 1.00 96.00 207 PRO A O 1
ATOM 1657 N N . TRP A 1 208 ? -11.325 3.700 11.841 1.00 95.56 208 TRP A N 1
ATOM 1658 C CA . TRP A 1 208 ? -12.679 3.630 12.390 1.00 95.56 208 TRP A CA 1
ATOM 1659 C C . TRP A 1 208 ? -13.550 2.607 11.655 1.00 95.56 208 TRP A C 1
ATOM 1661 O O . TRP A 1 208 ? -13.615 2.577 10.423 1.00 95.56 208 TRP A O 1
ATOM 1671 N N . LEU A 1 209 ? -14.213 1.759 12.442 1.00 95.50 209 LEU A N 1
ATOM 1672 C CA . LEU A 1 209 ? -15.043 0.660 11.964 1.00 95.50 209 LEU A CA 1
ATOM 1673 C C . LEU A 1 209 ? -16.519 1.066 11.956 1.00 95.50 209 LEU A C 1
ATOM 1675 O O . LEU A 1 209 ? -16.923 2.021 12.619 1.00 95.50 209 LEU A O 1
ATOM 1679 N N . ALA A 1 210 ? -17.340 0.300 11.237 1.00 94.56 210 ALA A N 1
ATOM 1680 C CA . ALA A 1 210 ? -18.783 0.345 11.445 1.00 94.56 210 ALA A CA 1
ATOM 1681 C C . ALA A 1 210 ? -19.102 -0.046 12.900 1.00 94.56 210 ALA A C 1
ATOM 1683 O O . ALA A 1 210 ? -18.468 -0.957 13.435 1.00 94.56 210 ALA A O 1
ATOM 1684 N N . GLU A 1 211 ? -20.078 0.619 13.524 1.00 94.06 211 GLU A N 1
ATOM 1685 C CA . GLU A 1 211 ? -20.422 0.435 14.945 1.00 94.06 211 GLU A CA 1
ATOM 1686 C C . GLU A 1 211 ? -20.669 -1.041 15.299 1.00 94.06 211 GLU A C 1
ATOM 1688 O O . GLU A 1 211 ? -20.200 -1.528 16.323 1.00 94.06 211 GLU A O 1
ATOM 1693 N N . GLN A 1 212 ? -21.306 -1.778 14.389 1.00 94.19 212 GLN A N 1
ATOM 1694 C CA . GLN A 1 212 ? -21.638 -3.194 14.535 1.00 94.19 212 GLN A CA 1
ATOM 1695 C C . GLN A 1 212 ? -20.394 -4.076 14.754 1.00 94.19 212 GLN A C 1
ATOM 1697 O O . GLN A 1 212 ? -20.451 -5.050 15.495 1.00 94.19 212 GLN A O 1
ATOM 1702 N N . LEU A 1 213 ? -19.245 -3.709 14.172 1.00 95.94 213 LEU A N 1
ATOM 1703 C CA . LEU A 1 213 ? -18.018 -4.510 14.242 1.00 95.94 213 LEU A CA 1
ATOM 1704 C C . LEU A 1 213 ? -17.263 -4.380 15.570 1.00 95.94 213 LEU A C 1
ATOM 1706 O O . LEU A 1 213 ? -16.336 -5.157 15.809 1.00 95.94 213 LEU A O 1
ATOM 1710 N N . TYR A 1 214 ? -17.616 -3.420 16.430 1.00 95.44 214 TYR A N 1
ATOM 1711 C CA . TYR A 1 214 ? -16.934 -3.252 17.716 1.00 95.44 214 TYR A CA 1
ATOM 1712 C C . TYR A 1 214 ? -17.191 -4.427 18.672 1.00 95.44 214 TYR A C 1
ATOM 1714 O O . TYR A 1 214 ? -16.308 -4.756 19.466 1.00 95.44 214 TYR A O 1
ATOM 1722 N N . ASP A 1 215 ? -18.326 -5.119 18.538 1.00 93.25 215 ASP A N 1
ATOM 1723 C CA . ASP A 1 215 ? -18.634 -6.333 19.309 1.00 93.25 215 ASP A CA 1
ATOM 1724 C C . ASP A 1 215 ? -17.705 -7.510 18.945 1.00 93.25 215 ASP A C 1
ATOM 1726 O O . ASP A 1 215 ? -17.432 -8.382 19.772 1.00 93.25 215 ASP A O 1
ATOM 1730 N N . ASP A 1 216 ? -17.146 -7.494 17.731 1.00 96.19 216 ASP A N 1
ATOM 1731 C CA . ASP A 1 216 ? -16.245 -8.514 17.186 1.00 96.19 216 ASP A CA 1
ATOM 1732 C C . ASP A 1 216 ? -14.784 -8.040 17.103 1.00 96.19 216 ASP A C 1
ATOM 1734 O O . ASP A 1 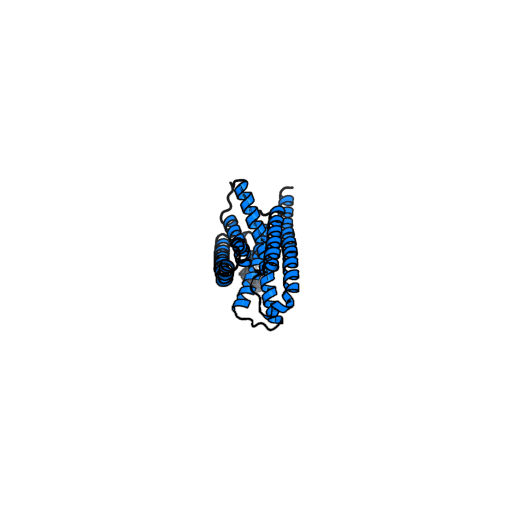216 ? -13.964 -8.620 16.380 1.00 96.19 216 ASP A O 1
ATOM 1738 N N . LEU A 1 217 ? -14.410 -7.001 17.858 1.00 96.88 217 LEU A N 1
ATOM 1739 C CA . LEU A 1 217 ? -13.081 -6.392 17.771 1.00 96.88 217 LEU A CA 1
ATOM 1740 C C . LEU A 1 217 ? -11.909 -7.393 17.921 1.00 96.88 217 LEU A C 1
ATOM 1742 O O . LEU A 1 217 ? -10.954 -7.288 17.146 1.00 96.88 217 LEU A O 1
ATOM 1746 N N . PRO A 1 218 ? -11.954 -8.411 18.811 1.00 97.50 218 PRO A N 1
ATOM 1747 C CA . PRO A 1 218 ? -10.907 -9.436 18.869 1.00 97.50 218 PRO A CA 1
ATOM 1748 C C . PRO A 1 218 ? -10.775 -10.260 17.578 1.00 97.50 218 PRO A C 1
ATOM 1750 O O . PRO A 1 218 ? -9.667 -10.641 17.192 1.00 97.50 218 PRO A O 1
ATOM 1753 N N . ALA A 1 219 ? -11.888 -10.533 16.891 1.00 97.94 219 ALA A N 1
ATOM 1754 C CA . ALA A 1 219 ? -11.878 -11.238 15.614 1.00 97.94 219 ALA A CA 1
ATOM 1755 C C . ALA A 1 219 ? -11.317 -10.345 14.499 1.00 97.94 219 ALA A C 1
ATOM 1757 O O . ALA A 1 219 ? -10.502 -10.811 13.700 1.00 97.94 219 ALA A O 1
ATOM 1758 N N . VAL A 1 220 ? -11.682 -9.058 14.490 1.00 98.25 220 VAL A N 1
ATOM 1759 C CA . VAL A 1 220 ? -11.121 -8.057 13.572 1.00 98.25 220 VAL A CA 1
ATOM 1760 C C . VAL A 1 220 ? -9.606 -7.940 13.765 1.00 98.25 220 VAL A C 1
ATOM 1762 O O . VAL A 1 220 ? -8.863 -8.029 12.792 1.00 98.25 220 VAL A O 1
ATOM 1765 N N . GLN A 1 221 ? -9.125 -7.856 15.008 1.00 98.44 221 GLN A N 1
ATOM 1766 C CA . GLN A 1 221 ? -7.695 -7.853 15.323 1.00 98.44 221 GLN A CA 1
ATOM 1767 C C . GLN A 1 221 ? -6.989 -9.104 14.788 1.00 98.44 221 GLN A C 1
ATOM 1769 O O . GLN A 1 221 ? -5.998 -8.996 14.063 1.00 98.44 221 GLN A O 1
ATOM 1774 N N . ALA A 1 222 ? -7.498 -10.298 15.109 1.00 98.56 222 ALA A N 1
ATOM 1775 C CA . ALA A 1 222 ? -6.911 -11.554 14.644 1.00 98.56 222 ALA A CA 1
ATOM 1776 C C . ALA A 1 222 ? -6.868 -11.631 13.107 1.00 98.56 222 ALA A C 1
ATOM 1778 O O . ALA A 1 222 ? -5.871 -12.075 12.529 1.00 98.56 222 ALA A O 1
ATOM 1779 N N . TYR A 1 223 ? -7.923 -11.151 12.445 1.00 98.56 223 TYR A N 1
ATOM 1780 C CA . TYR A 1 223 ? -7.989 -11.049 10.993 1.00 98.56 223 TYR A CA 1
ATOM 1781 C C . TYR A 1 223 ? -6.929 -10.094 10.431 1.00 98.56 223 TYR A C 1
ATOM 1783 O O . TYR A 1 223 ? -6.248 -10.452 9.468 1.00 98.56 223 TYR A O 1
ATOM 1791 N N . THR A 1 224 ? -6.726 -8.927 11.045 1.00 98.56 224 THR A N 1
ATOM 1792 C CA . THR A 1 224 ? -5.722 -7.945 10.611 1.00 98.56 224 THR A CA 1
ATOM 1793 C C . THR A 1 224 ? -4.302 -8.521 10.668 1.00 98.56 224 THR A C 1
ATOM 1795 O O . THR A 1 224 ? -3.582 -8.465 9.667 1.00 98.56 224 THR A O 1
ATOM 1798 N N . TYR A 1 225 ? -3.925 -9.194 11.762 1.00 98.75 225 TYR A N 1
ATOM 1799 C CA . TYR A 1 225 ? -2.634 -9.898 11.851 1.00 98.75 225 TYR A CA 1
ATOM 1800 C C . TYR A 1 225 ? -2.512 -11.023 10.810 1.00 98.75 225 TYR A C 1
ATOM 1802 O O . TYR A 1 225 ? -1.460 -11.204 10.187 1.00 98.75 225 TYR A O 1
ATOM 1810 N N . GLY A 1 226 ? -3.594 -11.777 10.585 1.00 98.81 226 GLY A N 1
ATOM 1811 C CA . GLY A 1 226 ? -3.656 -12.797 9.538 1.00 98.81 226 GLY A CA 1
ATOM 1812 C C . GLY A 1 226 ? -3.433 -12.213 8.140 1.00 98.81 226 GLY A C 1
ATOM 1813 O O . GLY A 1 226 ? -2.695 -12.789 7.335 1.00 98.81 226 GLY A O 1
ATOM 1814 N N . LEU A 1 227 ? -3.996 -11.034 7.863 1.00 98.56 227 LEU A N 1
ATOM 1815 C CA . LEU A 1 227 ? -3.783 -10.316 6.611 1.00 98.56 227 LEU A CA 1
ATOM 1816 C C . LEU A 1 227 ? -2.346 -9.824 6.443 1.00 98.56 227 LEU A C 1
ATOM 1818 O O . LEU A 1 227 ? -1.843 -9.849 5.321 1.00 98.56 227 LEU A O 1
ATOM 1822 N N . THR A 1 228 ? -1.651 -9.450 7.516 1.00 98.81 228 THR A N 1
ATOM 1823 C CA . THR A 1 228 ? -0.216 -9.130 7.452 1.00 98.81 228 THR A CA 1
ATOM 1824 C C . THR A 1 228 ? 0.606 -10.345 7.002 1.00 98.81 228 THR A C 1
ATOM 1826 O O . THR A 1 228 ? 1.453 -10.232 6.109 1.00 98.81 228 THR A O 1
ATOM 1829 N N . VAL A 1 229 ? 0.306 -11.541 7.522 1.00 98.81 229 VAL A N 1
ATOM 1830 C CA . VAL A 1 229 ? 0.941 -12.796 7.071 1.00 98.81 229 VAL A CA 1
ATOM 1831 C C . VAL A 1 229 ? 0.588 -13.108 5.612 1.00 98.81 229 VAL A C 1
ATOM 1833 O O . VAL A 1 229 ? 1.461 -13.485 4.824 1.00 98.81 229 VAL A O 1
ATOM 1836 N N . PHE A 1 230 ? -0.674 -12.919 5.225 1.00 98.81 230 PHE A N 1
ATOM 1837 C CA . PHE A 1 230 ? -1.121 -13.102 3.845 1.00 98.81 230 PHE A CA 1
ATOM 1838 C C . PHE A 1 230 ? -0.405 -12.149 2.874 1.00 98.81 230 PHE A C 1
ATOM 1840 O O . PHE A 1 230 ? 0.104 -12.587 1.840 1.00 98.81 230 PHE A O 1
ATOM 1847 N N . ALA A 1 231 ? -0.302 -10.864 3.219 1.00 98.81 231 ALA A N 1
ATOM 1848 C CA . ALA A 1 231 ? 0.378 -9.855 2.416 1.00 98.81 231 ALA A CA 1
ATOM 1849 C C . ALA A 1 231 ? 1.872 -10.166 2.254 1.00 98.81 231 ALA A C 1
ATOM 1851 O O . ALA A 1 231 ? 2.414 -10.038 1.151 1.00 98.81 231 ALA A O 1
ATOM 1852 N N . PHE A 1 232 ? 2.527 -10.655 3.313 1.00 98.88 232 PHE A N 1
ATOM 1853 C CA . PHE A 1 232 ? 3.899 -11.153 3.236 1.00 98.88 232 PHE A CA 1
ATOM 1854 C C . PHE A 1 232 ? 4.027 -12.310 2.242 1.00 98.88 232 PHE A C 1
ATOM 1856 O O . PHE A 1 232 ? 4.875 -12.260 1.349 1.00 98.88 232 PHE A O 1
ATOM 1863 N N . ALA A 1 233 ? 3.169 -13.328 2.348 1.00 98.81 233 ALA A N 1
ATOM 1864 C CA . ALA A 1 233 ? 3.190 -14.473 1.442 1.00 98.81 233 ALA A CA 1
ATOM 1865 C C . ALA A 1 233 ? 2.977 -14.044 -0.020 1.00 98.81 233 ALA A C 1
ATOM 1867 O O . ALA A 1 233 ? 3.756 -14.428 -0.898 1.00 98.81 233 ALA A O 1
ATOM 1868 N N . ALA A 1 234 ? 1.984 -13.189 -0.281 1.00 98.75 234 ALA A N 1
ATOM 1869 C CA . ALA A 1 234 ? 1.714 -12.642 -1.608 1.00 98.75 234 ALA A CA 1
ATOM 1870 C C . ALA A 1 234 ? 2.920 -11.861 -2.163 1.00 98.75 234 ALA A C 1
ATOM 1872 O O . ALA A 1 234 ? 3.338 -12.085 -3.304 1.00 98.75 234 ALA A O 1
ATOM 1873 N N . GLY A 1 235 ? 3.536 -11.001 -1.345 1.00 98.56 235 GLY A N 1
ATOM 1874 C CA . GLY A 1 235 ? 4.727 -10.239 -1.720 1.00 98.56 235 GLY A CA 1
ATOM 1875 C C . GLY A 1 235 ? 5.938 -11.127 -2.017 1.00 98.56 235 GLY A C 1
ATOM 1876 O O . GLY A 1 235 ? 6.634 -10.924 -3.017 1.00 98.56 235 GLY A O 1
ATOM 1877 N N . MET A 1 236 ? 6.163 -12.160 -1.201 1.00 98.62 236 MET A N 1
ATOM 1878 C CA . MET A 1 236 ? 7.242 -13.132 -1.395 1.00 98.62 236 MET A CA 1
ATOM 1879 C C . MET A 1 236 ? 7.060 -13.941 -2.678 1.00 98.62 236 MET A C 1
ATOM 1881 O O . MET A 1 236 ? 8.028 -14.135 -3.418 1.00 98.62 236 MET A O 1
ATOM 1885 N N . ILE A 1 237 ? 5.830 -14.355 -2.991 1.00 98.56 237 ILE A N 1
ATOM 1886 C CA . ILE A 1 237 ? 5.505 -15.027 -4.254 1.00 98.56 237 ILE A CA 1
ATOM 1887 C C . ILE A 1 237 ? 5.770 -14.085 -5.434 1.00 98.56 237 ILE A C 1
ATOM 1889 O O . ILE A 1 237 ? 6.489 -14.458 -6.364 1.00 98.56 237 ILE A O 1
ATOM 1893 N N . ALA A 1 238 ? 5.255 -12.853 -5.391 1.00 97.75 238 ALA A N 1
ATOM 1894 C CA . ALA A 1 238 ? 5.391 -11.889 -6.483 1.00 97.75 238 ALA A CA 1
ATOM 1895 C C . ALA A 1 238 ? 6.865 -11.578 -6.805 1.00 97.75 238 ALA A C 1
ATOM 1897 O O . ALA A 1 238 ? 7.300 -11.654 -7.962 1.00 97.75 238 ALA A O 1
ATOM 1898 N N . VAL A 1 239 ? 7.664 -11.292 -5.774 1.00 97.75 239 VAL A N 1
ATOM 1899 C CA . VAL A 1 239 ? 9.100 -11.026 -5.918 1.00 97.75 239 VAL A CA 1
ATOM 1900 C C . VAL A 1 239 ? 9.866 -12.296 -6.302 1.00 97.75 239 VAL A C 1
ATOM 1902 O O . VAL A 1 239 ? 10.745 -12.243 -7.167 1.00 97.75 239 VAL A O 1
ATOM 1905 N N . GLY A 1 240 ? 9.518 -13.448 -5.725 1.00 97.25 240 GLY A N 1
ATOM 1906 C CA . GLY A 1 240 ? 10.140 -14.740 -6.017 1.00 97.25 240 GLY A CA 1
ATOM 1907 C C . GLY A 1 240 ? 9.984 -15.153 -7.481 1.00 97.25 240 GLY A C 1
ATOM 1908 O O . GLY A 1 240 ? 10.974 -15.497 -8.133 1.00 97.25 240 GLY A O 1
ATOM 1909 N N . VAL A 1 241 ? 8.774 -15.029 -8.036 1.00 96.12 241 VAL A N 1
ATOM 1910 C CA . VAL A 1 241 ? 8.485 -15.298 -9.454 1.00 96.12 241 VAL A CA 1
ATOM 1911 C C . VAL A 1 241 ? 9.309 -14.387 -10.366 1.00 96.12 241 VAL A C 1
ATOM 1913 O O . VAL A 1 241 ? 9.919 -14.864 -11.330 1.00 96.12 241 VAL A O 1
ATOM 1916 N N . ARG A 1 242 ? 9.383 -13.084 -10.057 1.00 95.44 242 ARG A N 1
ATOM 1917 C CA . ARG A 1 242 ? 10.209 -12.134 -10.820 1.00 95.44 242 ARG A CA 1
ATOM 1918 C C . ARG A 1 242 ? 11.681 -12.548 -10.801 1.00 95.44 242 ARG A C 1
ATOM 1920 O O . ARG A 1 242 ? 12.289 -12.685 -11.861 1.00 95.44 242 ARG A O 1
ATOM 1927 N N . ME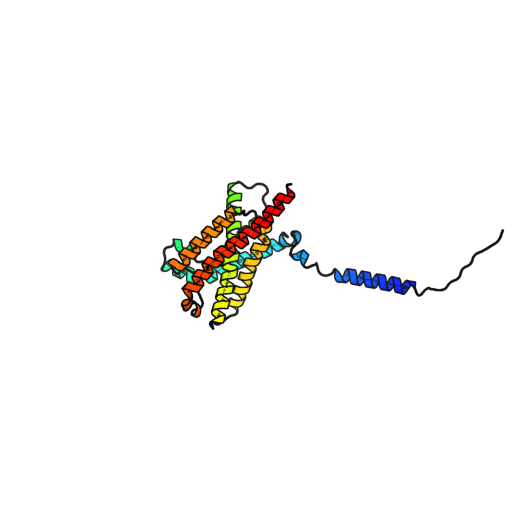T A 1 243 ? 12.237 -12.791 -9.615 1.00 95.00 243 MET A N 1
ATOM 1928 C CA . MET A 1 243 ? 13.652 -13.131 -9.439 1.00 95.00 243 MET A CA 1
ATOM 1929 C C . MET A 1 243 ? 14.023 -14.464 -10.098 1.00 95.00 243 MET A C 1
ATOM 1931 O O . MET A 1 243 ? 15.105 -14.585 -10.669 1.00 95.00 243 MET A O 1
ATOM 1935 N N . ALA A 1 244 ? 13.144 -15.468 -10.052 1.00 95.06 244 ALA A N 1
ATOM 1936 C CA . ALA A 1 244 ? 13.363 -16.737 -10.745 1.00 95.06 244 ALA A CA 1
ATOM 1937 C C . ALA A 1 244 ? 13.460 -16.535 -12.267 1.00 95.06 244 ALA A C 1
ATOM 1939 O O . ALA A 1 244 ? 14.334 -17.106 -12.921 1.00 95.06 244 ALA A O 1
ATOM 1940 N N . LYS A 1 245 ? 12.605 -15.673 -12.831 1.00 92.62 245 LYS A N 1
ATOM 1941 C CA . LYS A 1 245 ? 12.636 -15.320 -14.256 1.00 92.62 245 LYS A CA 1
ATOM 1942 C C . LYS A 1 245 ? 13.895 -14.541 -14.642 1.00 92.62 245 LYS A C 1
ATOM 1944 O O . LYS A 1 245 ? 14.399 -14.735 -15.743 1.00 92.62 245 LYS A O 1
ATOM 1949 N N . GLU A 1 246 ? 14.393 -13.670 -13.769 1.00 91.50 246 GLU A N 1
ATOM 1950 C CA . GLU A 1 246 ? 15.648 -12.936 -13.985 1.00 91.50 246 GLU A CA 1
ATOM 1951 C C . GLU A 1 246 ? 16.857 -13.879 -13.989 1.00 91.50 246 GLU A C 1
ATOM 1953 O O . GLU A 1 246 ? 17.667 -13.807 -14.908 1.00 91.50 246 GLU A O 1
ATOM 1958 N N . ARG A 1 247 ? 16.932 -14.824 -13.040 1.00 92.81 247 ARG A N 1
ATOM 1959 C CA . ARG A 1 247 ? 18.013 -15.826 -12.994 1.00 92.81 247 ARG A CA 1
ATOM 1960 C C . ARG A 1 247 ? 18.052 -16.705 -14.243 1.00 92.81 247 ARG A C 1
ATOM 1962 O O . ARG A 1 247 ? 19.118 -16.871 -14.817 1.00 92.81 247 ARG A O 1
ATOM 1969 N N . ARG A 1 248 ? 16.896 -17.195 -14.709 1.00 93.69 248 ARG A N 1
ATOM 1970 C CA . ARG A 1 248 ? 16.791 -18.013 -15.938 1.00 93.69 248 ARG A CA 1
ATOM 1971 C C . ARG A 1 248 ? 17.219 -17.289 -17.217 1.00 93.69 248 ARG A C 1
ATOM 1973 O O . ARG A 1 248 ? 17.484 -17.944 -18.209 1.00 93.69 248 ARG A O 1
ATOM 1980 N N . LYS A 1 249 ? 17.204 -15.953 -17.232 1.00 90.62 249 LYS A N 1
ATOM 1981 C CA . LYS A 1 249 ? 17.679 -15.156 -18.374 1.00 90.62 249 LYS A CA 1
ATOM 1982 C C . LYS A 1 249 ? 19.183 -14.891 -18.332 1.00 90.62 249 LYS A C 1
ATOM 1984 O O . LYS A 1 249 ? 19.724 -14.431 -19.330 1.00 90.62 249 LYS A O 1
ATOM 1989 N N . ALA A 1 250 ? 19.805 -15.076 -17.170 1.00 87.38 250 ALA A N 1
ATOM 1990 C CA . ALA A 1 250 ? 21.228 -14.844 -16.951 1.00 87.38 250 ALA A CA 1
ATOM 1991 C C . ALA A 1 250 ? 22.069 -16.129 -17.078 1.00 87.38 250 ALA A C 1
ATOM 1993 O O . ALA A 1 250 ? 23.283 -16.023 -17.221 1.00 87.38 250 ALA A O 1
ATOM 1994 N N . SER A 1 251 ? 21.432 -17.303 -16.995 1.00 81.88 251 SER A N 1
ATOM 1995 C CA . SER A 1 251 ? 21.993 -18.625 -17.318 1.00 81.88 251 SER A CA 1
ATOM 1996 C C . SER A 1 251 ? 21.901 -18.920 -18.807 1.00 81.88 251 SER A C 1
ATOM 1998 O O . SER A 1 251 ? 22.882 -19.456 -19.354 1.00 81.88 251 SER A O 1
#

Secondary structure (DSSP, 8-state):
-----------TTHHHHHHHHHHHHHHHHHHTTSS--HHHHTSHHHHT-HHHHHHHHHHHHHHHHHHHHHTHHHHHHHHHHS-GGGGGTS-HHHHHHHHHHHHHHHHHS--S---HHHHHHHHHHHHHHHHHHHHHHHHHHHHHHHHHHTT----HHHHHHHHHHHHHHHHHHHHHTTS---HHHHHHHHHHHHHHHHHHHHHT-SPPPPGGGGGGHHHHHHHHHHHHHHHHHHHHHHHHHHHHHHHHHH-

Mean predicted aligned error: 8.5 Å

Solvent-accessible surface area (backbone atoms only — not comparable to full-atom values): 13626 Å² total; per-residue (Å²): 136,84,85,74,94,83,89,83,92,85,65,100,62,65,56,62,54,53,53,48,50,53,48,50,52,50,47,52,54,53,59,67,59,74,59,80,60,77,66,49,72,73,28,70,69,49,64,67,27,68,69,53,44,50,52,52,34,52,52,35,45,49,48,21,54,52,37,51,58,71,39,39,69,60,52,51,51,42,62,74,78,41,65,74,78,54,64,80,58,46,54,52,58,26,51,15,35,42,26,40,31,56,42,43,52,52,66,76,57,72,69,94,80,66,54,73,65,59,51,50,51,50,18,37,38,37,10,31,13,37,23,40,18,34,26,41,10,49,47,54,36,49,51,54,52,52,22,42,75,69,68,44,86,81,53,72,64,53,56,52,48,33,54,53,25,45,45,42,26,50,50,38,62,70,45,43,67,76,57,77,33,46,68,68,24,34,50,51,28,38,54,50,47,54,50,41,55,49,48,20,74,73,70,70,51,52,75,88,69,54,77,72,46,62,86,44,42,71,58,52,51,52,48,52,58,50,34,45,54,49,17,40,52,53,38,45,50,44,36,47,56,41,52,53,56,53,52,68,72,75,109

Foldseek 3Di:
DDDDDDDDDDDVPPVVVVVVVVVVVVVVVVVVVPDDPPVVCLDPCNCLPLVNLVVLLVVLVVVLVVLCVVCVVLLVVCVPPHDPVCSVLQSQQSLLSVLVSVLSVCSNDVDPDDDPVRLVVQLLSLLLNQLSLQLQLVLLLVLLVVLVVLPDDDDPVSVVSNVVSVCSNVVSLSCLLVGPHALVSNVVSLVVQVVSLCSCVVVVSYHDGRPSCVVVVVVSSVVSNVSSVVSSVSSNVSRVVSVVVVVVVVD

Sequence (251 aa):
MLAGFIRCGAGHQLDKRAEFVCTEEENLSKEKRILPPISYFWSRHFLLNRGFLWLLLLVNLGGTIYGYIWYGNQLEFTLEENPLWQLVFVPDSPTASLFFTLSLIYLLYPSAAVSPLALAIRKLIEGLAIVCSVKYGVWAVSMIVAGAWQGAEVEWQQYMLCVSHLAMAIEVLLYARFMKAGAYAVTIGTAWLFINDTVDYTYGVFPWLAEQLYDDLPAVQAYTYGLTVFAFAAGMIAVGVRMAKERRKAS

Radius of gyration: 27.76 Å; Cα contacts (8 Å, |Δi|>4): 249; chains: 1; bounding box: 50×46×112 Å